Protein 5KLA (pdb70)

CATH classification: 1.25.10.10

Radius of gyration: 27.29 Å; Cα contacts (8 Å, |Δi|>4): 466; chains: 1; bounding box: 62×41×74 Å

Organism: Drosophila melanogaster (NCBI:txid7227)

Secondary structure (DSSP, 8-state):
----HHHHHHHTTS-TT--GGGGTT-HHHHHTSHHHHHHHHHHHTTS-HHHHHHHHHHHHHTHHHHHTSTTTHHHHHHHHHHS-HHHHHHHHHHHTT-HHHHHTSTTHHHHHHHHHHHS-HHHHHHHHHTTTT-HHHHHTSTTHHHHHHHHHHHS-GGGGHHHHHHHTTTHHHHHTSTTHHHHHHHHHHHS-HHHHHHHHHHHTTSHHHHHTSTTHHHHHHHHHHHS-HHHHHHHHHTTTT-HHHHHTSTTHHHHHHHHHHHS-HHHHHHHHHHHHSSSSSHHHHHHHSTTHHHHHHHHHHH--HHHHHHHHHHHGGGHHHHTTSTTTHHHHHHHH-

Nearest PDB structures (foldseek):
  5kla-assembly1_A  TM=1.003E+00  e=1.333E-44  Drosophila melanogaster
  3q0n-assembly1_A  TM=9.826E-01  e=9.424E-35  Homo sapiens
  3q0o-assembly2_B  TM=9.812E-01  e=5.947E-34  Homo sapiens
  3gvt-assembly2_B  TM=9.787E-01  e=4.465E-34  Mus musculus
  3h3d-assembly2_Y  TM=9.552E-01  e=2.392E-33  Drosophila melanogaster

InterPro domains:
  IPR001313 Pumilio RNA-binding repeat [PF00806] (1115-1149)
  IPR001313 Pumilio RNA-binding repeat [PF00806] (1153-1180)
  IPR001313 Pumilio RNA-binding repeat [PF00806] (1187-1220)
  IPR001313 Pumilio RNA-binding repeat [PF00806] (1223-1254)
  IPR001313 Pumilio RNA-binding repeat [PF00806] (1259-1293)
  IPR001313 Pumilio RNA-binding repeat [PF00806] (1298-1326)
  IPR001313 Pumilio RNA-binding repeat [PF00806] (1332-1365)
  IPR001313 Pumilio RNA-binding repeat [PF00806] (1375-1404)
  IPR001313 Pumilio RNA-binding repeat [PS50302] (1111-1146)
  IPR001313 Pumilio RNA-binding repeat [PS50302] (1147-1182)
  IPR001313 Pumilio RNA-binding repeat [PS50302] (1183-1218)
  IPR001313 Pumilio RNA-binding repeat [PS50302] (1219-1254)
  IPR001313 Pumilio RNA-binding repeat [PS50302] (1255-1290)
  IPR001313 Pumilio RNA-binding repeat [PS50302] (1291-1326)
  IPR001313 Pumilio RNA-binding repeat [PS50302] (1327-1362)
  IPR001313 Pumilio RNA-binding repeat [PS50302] (1366-1402)
  IPR001313 Pumilio RNA-binding repeat [SM00025] (1111-1146)
  IPR001313 Pumilio RNA-binding repeat [SM00025] (1147-1182)
  IPR001313 Pumilio RNA-binding repeat [SM00025] (1183-1218)
  IPR001313 Pumilio RNA-binding repeat [SM00025] (1219-1254)

GO terms:
  GO:0003730 mRNA 3'-UTR binding (F, IDA)
  GO:0016441 post-transcriptional gene silencing (P, IDA)
  GO:0097482 muscle cell postsynaptic specialization (C, IDA)
  GO:0031594 neuromuscular junction (C, IDA)
  GO:0061176 type Ib terminal bouton (C, IDA)
  GO:0061177 type Is terminal bouton (C, IDA)
  GO:0005635 nuclear envelope (C, IDA)
  GO:0005737 cytoplasm (C, IDA)
  GO:0000900 mRNA regulatory element binding translation repressor activi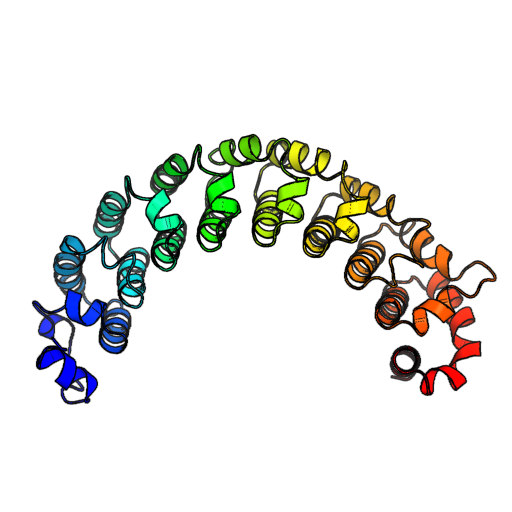ty (F, IDA)
  GO:0060213 positive regulation of nuclear-transcribed mRNA poly(A) tail shortening (P, IDA)
  GO:1905762 CCR4-NOT complex binding (F, IDA)
  GO:1990825 sequence-specific mRNA binding (F, IDA)
  GO:0008582 regulation of synaptic assembly at neuromuscular junction (P, IDA)
  GO:0000900 mRNA regulatory element binding translation repressor activity (F, TAS)
  GO:0003730 mRNA 3'-UTR binding (F, TAS)
  GO:0045727 positive regulation of translation (P, TAS)
  GO:0045786 negative regulation of cell cycle (P, TAS)
  GO:0045892 negative regulation of DNA-templated transcription (P, TAS)
  GO:0016477 cell migration (P, TAS)
  GO:0017148 negative regulation of translation (P, TAS)

Solvent-accessible surface area: 16210 Å² total; per-residue (Å²): 174,71,119,29,191,39,3,60,24,33,74,81,139,171,98,110,123,13,48,6,150,64,0,43,133,54,0,37,46,0,0,76,12,65,79,0,1,133,20,0,35,127,36,4,97,170,22,83,70,76,42,33,81,52,0,9,65,42,0,52,102,22,0,65,63,0,0,30,32,62,58,0,3,104,0,0,34,48,3,1,85,54,12,54,113,128,3,49,60,33,0,31,120,62,2,120,61,74,1,45,110,0,0,48,57,104,52,0,5,140,0,0,28,45,1,1,96,21,27,43,78,125,42,17,51,80,12,0,114,45,3,84,70,72,7,54,123,0,0,92,27,119,22,0,0,70,0,2,19,35,0,4,75,44,6,67,38,116,18,2,75,30,3,8,94,32,0,146,59,62,0,69,53,1,0,32,38,47,55,0,7,76,0,0,27,44,0,33,82,74,18,52,68,141,7,14,68,40,4,16,81,18,2,42,126,56,3,88,104,0,2,82,33,81,73,0,4,115,0,2,16,14,5,0,69,128,30,119,93,117,7,25,29,65,2,5,83,12,0,154,65,88,0,56,107,12,0,63,60,121,46,0,6,53,0,0,25,47,0,0,51,53,9,54,169,54,40,35,44,42,3,0,25,44,1,5,56,130,156,71,95,6,1,37,49,0,0,68,28,82,51,0,2,134,0,0,30,65,0,18,86,38,14,56,97,85,16,60,140,72,0,25,87,45,0,138,105,52,40,78,44,1,122,150,79,89,85,0,96,84,0,2,44,48,53,106,191

Foldseek 3Di:
DDQDPVLVCVVVVVCVPDALVVCQPPLVVLQLPQVSLVVLLVRVPVDDLVSVVSSLVVCLVVVVVLQQHPRSVSVLLSCLVPNDLVSLVSSLVVCQPCLVVLQLGQRSLVNLLSNLVRDDQVSLLSSVVVCQVPLVVLQLHPRSLVNLLSCLVRYDQVSVVSNLVVCQVPLVVLQLHPRSVSNLLSCQVRHDPVSCVSSLVVLLVQLLVLLQHPRSVVSLLSCLVPNDLVSLVSNLVSCQVPQLPLQLHPRNVVVLLSNLVRPDLVSNCRSLCSQFVDPDCSVVSQLLHPRSVVVLVSNCVRPDPVSVVRSCVSCVVCLVVQCPGPRNVVVNVVVVD

Structure (mmCIF, N/CA/C/O backbone):
data_5KLA
#
_entry.id   5KLA
#
_cell.length_a   194.904
_cell.length_b   29.537
_cell.length_c   62.034
_cell.angle_alpha   90.000
_cell.angle_beta   101.250
_cell.angle_gamma   90.000
#
_symmetry.space_group_name_H-M   'C 1 2 1'
#
loop_
_entity.id
_entity.type
_entity.pdbx_description
1 polymer 'Maternal protein pumilio'
2 polymer "RNA (5'-R(*UP*GP*UP*AP*CP*AP*UP*A)-3')"
3 non-polymer 1,2-ETHANEDIOL
4 non-polymer 'ACETATE ION'
5 water water
#
loop_
_atom_site.group_PDB
_atom_site.id
_atom_site.type_symbol
_atom_site.label_atom_id
_atom_site.label_alt_id
_atom_site.label_comp_id
_atom_site.label_asym_id
_atom_site.label_entity_id
_atom_site.label_seq_id
_atom_site.pdbx_PDB_ins_code
_atom_site.Cartn_x
_atom_site.Cartn_y
_atom_site.Cartn_z
_atom_site.occupancy
_atom_site.B_iso_or_equiv
_atom_site.auth_seq_id
_atom_site.auth_comp_id
_atom_site.auth_asym_id
_atom_site.auth_atom_id
_atom_site.pdbx_PDB_model_num
ATOM 1 N N . SER A 1 1 ? -59.973 17.556 -12.344 1.00 28.31 1090 SER A N 1
ATOM 2 C CA . SER A 1 1 ? -60.599 16.577 -13.220 1.00 23.51 1090 SER A CA 1
ATOM 3 C C . SER A 1 1 ? -60.282 15.209 -12.690 1.00 25.17 1090 SER A C 1
ATOM 4 O O . SER A 1 1 ? -59.360 15.030 -11.884 1.00 30.08 1090 SER A O 1
ATOM 11 N N . GLY A 1 2 ? -61.061 14.247 -13.136 1.00 21.02 1091 GLY A N 1
ATOM 12 C CA . GLY A 1 2 ? -61.045 12.949 -12.516 1.00 22.08 1091 GLY A CA 1
ATOM 13 C C . GLY A 1 2 ? -60.643 11.835 -13.450 1.00 18.59 1091 GLY A C 1
ATOM 14 O O . GLY A 1 2 ? -60.140 12.051 -14.560 1.00 20.99 1091 GLY A O 1
ATOM 18 N N . ARG A 1 3 ? -60.842 10.630 -12.980 1.00 17.93 1092 ARG A N 1
ATOM 19 C CA . ARG A 1 3 ? -60.491 9.453 -13.744 1.00 17.03 1092 ARG A CA 1
ATOM 20 C C . ARG A 1 3 ? -61.446 9.329 -14.919 1.00 16.81 1092 ARG A C 1
ATOM 21 O O . ARG A 1 3 ? -62.641 9.613 -14.798 1.00 17.36 1092 ARG A O 1
ATOM 42 N N . SER A 1 4 ? -60.938 8.849 -16.051 1.00 16.41 1093 SER A N 1
ATOM 43 C CA . SER A 1 4 ? -61.791 8.593 -17.196 1.00 16.30 1093 SER A CA 1
ATOM 44 C C . SER A 1 4 ? -62.852 7.559 -16.853 1.00 16.18 1093 SER A C 1
ATOM 45 O O . SER A 1 4 ? -62.712 6.760 -15.919 1.00 15.75 1093 SER A O 1
ATOM 53 N N . ARG A 1 5 ? -63.900 7.535 -17.674 1.00 16.06 1094 ARG A N 1
ATOM 54 C CA . ARG A 1 5 ? -64.928 6.520 -17.525 1.00 15.80 1094 ARG A CA 1
ATOM 55 C C . ARG A 1 5 ? -64.339 5.118 -17.584 1.00 15.17 1094 ARG A C 1
ATOM 56 O O . ARG A 1 5 ? -64.736 4.234 -16.825 1.00 15.09 1094 ARG A O 1
ATOM 77 N N . LEU A 1 6 ? -63.379 4.892 -18.478 1.00 15.04 1095 LEU A N 1
ATOM 78 C CA . LEU A 1 6 ? -62.786 3.567 -18.602 1.00 15.71 1095 LEU A CA 1
ATOM 79 C C . LEU A 1 6 ? -62.057 3.173 -17.323 1.00 14.86 1095 LEU A C 1
ATOM 80 O O . LEU A 1 6 ? -62.209 2.049 -16.823 1.00 15.24 1095 LEU A O 1
ATOM 96 N N . LEU A 1 7 ? -61.236 4.072 -16.798 1.00 14.95 1096 LEU A N 1
ATOM 97 C CA . LEU A 1 7 ? -60.481 3.761 -15.590 1.00 15.05 1096 LEU A CA 1
ATOM 98 C C . LEU A 1 7 ? -61.403 3.587 -14.398 1.00 15.21 1096 LEU A C 1
ATOM 99 O O . LEU A 1 7 ? -61.208 2.684 -13.570 1.00 15.24 1096 LEU A O 1
ATOM 115 N N . GLU A 1 8 ? -62.398 4.449 -14.269 1.00 15.00 1097 GLU A N 1
ATOM 116 C CA . GLU A 1 8 ? -63.322 4.322 -13.149 1.00 16.63 1097 GLU A CA 1
ATOM 117 C C . GLU A 1 8 ? -64.093 3.009 -13.216 1.00 15.46 1097 GLU A C 1
ATOM 118 O O . GLU A 1 8 ? -64.255 2.318 -12.201 1.00 15.95 1097 GLU A O 1
ATOM 130 N N . ASP A 1 9 ? -64.580 2.647 -14.402 1.00 14.69 1098 ASP A N 1
ATOM 131 C CA . ASP A 1 9 ? -65.265 1.371 -14.543 1.00 14.54 1098 ASP A CA 1
ATOM 132 C C . ASP A 1 9 ? -64.344 0.198 -14.228 1.00 14.73 1098 ASP A C 1
ATOM 133 O O . ASP A 1 9 ? -64.759 -0.771 -13.575 1.00 15.58 1098 ASP A O 1
ATOM 142 N N . PHE A 1 10 ? -63.094 0.255 -14.688 1.00 14.23 1099 PHE A N 1
ATOM 143 C CA . PHE A 1 10 ? -62.142 -0.788 -14.324 1.00 15.09 1099 PHE A CA 1
ATOM 144 C C . PHE A 1 10 ? -62.010 -0.913 -12.807 1.00 14.82 1099 PHE A C 1
ATOM 145 O O . PHE A 1 10 ? -62.084 -2.019 -12.239 1.00 15.31 1099 PHE A O 1
ATOM 162 N N . ARG A 1 11 ? -61.853 0.221 -12.124 1.00 15.28 1100 ARG A N 1
ATOM 163 C CA . ARG A 1 11 ? -61.672 0.212 -10.676 1.00 16.57 1100 ARG A CA 1
ATOM 164 C C . ARG A 1 11 ? -62.900 -0.318 -9.953 1.00 17.62 1100 ARG A C 1
ATOM 165 O O . ARG A 1 11 ? -62.780 -0.888 -8.859 1.00 19.90 1100 ARG A O 1
ATOM 186 N N . ASN A 1 12 ? -64.080 -0.155 -10.532 1.00 16.37 1101 ASN A N 1
ATOM 187 C CA . ASN A 1 12 ? -65.326 -0.641 -9.947 1.00 17.26 1101 ASN A CA 1
ATOM 188 C C . ASN A 1 12 ? -65.696 -2.041 -10.420 1.00 17.18 1101 ASN A C 1
ATOM 189 O O . ASN A 1 12 ? -66.846 -2.477 -10.248 1.00 18.14 1101 ASN A O 1
ATOM 200 N N . GLN A 1 13 ? -64.738 -2.770 -10.971 1.00 16.99 1102 GLN A N 1
ATOM 201 C CA . GLN A 1 13 ? -64.927 -4.178 -11.332 1.00 16.76 1102 GLN A CA 1
ATOM 202 C C . GLN A 1 13 ? -65.936 -4.356 -12.452 1.00 17.05 1102 GLN A C 1
ATOM 203 O O . GLN A 1 13 ? -66.581 -5.401 -12.558 1.00 20.24 1102 GLN A O 1
ATOM 217 N N . ARG A 1 14 ? -66.078 -3.374 -13.323 1.00 16.40 1103 ARG A N 1
ATOM 218 C CA . ARG A 1 14 ? -67.007 -3.501 -14.431 1.00 16.89 1103 ARG A CA 1
ATOM 219 C C . ARG A 1 14 ? -66.426 -4.244 -15.622 1.00 16.38 1103 ARG A C 1
ATOM 220 O O . ARG A 1 14 ? -67.193 -4.624 -16.515 1.00 18.78 1103 ARG A O 1
ATOM 241 N N . TYR A 1 15 ? -65.117 -4.461 -15.656 1.00 16.52 1104 TYR A N 1
ATOM 242 C CA . TYR A 1 15 ? -64.469 -5.160 -16.765 1.00 16.12 1104 TYR A CA 1
ATOM 243 C C . TYR A 1 15 ? -63.562 -6.237 -16.212 1.00 16.04 1104 TYR A C 1
ATOM 244 O O . TYR A 1 15 ? -62.337 -6.127 -16.289 1.00 16.49 1104 TYR A O 1
ATOM 262 N N . PRO A 1 16 ? -64.140 -7.317 -15.675 1.00 15.37 1105 PRO A N 1
ATOM 263 C CA . PRO A 1 16 ? -63.317 -8.337 -15.031 1.00 16.95 1105 PRO A CA 1
ATOM 264 C C . PRO A 1 16 ? -62.443 -9.111 -15.988 1.00 16.67 1105 PRO A C 1
ATOM 265 O O . PRO A 1 16 ? -61.544 -9.823 -15.519 1.00 20.23 1105 PRO A O 1
ATOM 276 N N . ASN A 1 17 ? -62.663 -9.019 -17.301 1.00 15.95 1106 ASN A N 1
ATOM 277 C CA . ASN A 1 17 ? -61.841 -9.718 -18.279 1.00 16.76 1106 ASN A CA 1
ATOM 278 C C . ASN A 1 17 ? -61.081 -8.740 -19.161 1.00 17.03 1106 ASN A C 1
ATOM 279 O O . ASN A 1 17 ? -60.688 -9.082 -20.280 1.00 18.82 1106 ASN A O 1
ATOM 290 N N . LEU A 1 18 ? -60.864 -7.531 -18.660 1.00 17.28 1107 LEU A N 1
ATOM 291 C CA . LEU A 1 18 ? -60.121 -6.522 -19.398 1.00 17.28 1107 LEU A CA 1
ATOM 292 C C . LEU A 1 18 ? -58.736 -7.030 -19.773 1.00 17.77 1107 LEU A C 1
ATOM 293 O O . LEU A 1 18 ? -58.094 -7.764 -19.023 1.00 19.20 1107 LEU A O 1
ATOM 309 N N . GLN A 1 19 ? -58.269 -6.613 -20.947 1.00 18.77 1108 GLN A N 1
ATOM 310 C CA . GLN A 1 19 ? -56.935 -6.942 -21.439 1.00 20.82 1108 GLN A CA 1
ATOM 311 C C . GLN A 1 19 ? -56.185 -5.667 -21.822 1.00 18.40 1108 GLN A C 1
ATOM 312 O O . GLN A 1 19 ? -56.771 -4.598 -21.968 1.00 19.66 1108 GLN A O 1
ATOM 326 N N . LEU A 1 20 ? -54.862 -5.789 -21.954 1.00 20.10 1109 LEU A N 1
ATOM 327 C CA . LEU A 1 20 ? -54.021 -4.630 -22.261 1.00 19.62 1109 LEU A CA 1
ATOM 328 C C . LEU A 1 20 ? -54.484 -3.880 -23.501 1.00 21.70 1109 LEU A C 1
ATOM 329 O O . LEU A 1 20 ? -54.482 -2.645 -23.519 1.00 21.40 1109 LEU A O 1
ATOM 345 N N . ARG A 1 21 ? -54.870 -4.598 -24.554 1.00 20.71 1110 ARG A N 1
ATOM 346 C CA . ARG A 1 21 ? -55.262 -3.921 -25.787 1.00 22.49 1110 ARG A CA 1
ATOM 347 C C . ARG A 1 21 ? -56.466 -3.013 -25.577 1.00 22.64 1110 ARG A C 1
ATOM 348 O O . ARG A 1 21 ? -56.639 -2.034 -26.314 1.00 25.18 1110 ARG A O 1
ATOM 358 N N . ASP A 1 22 ? -57.303 -3.315 -24.584 1.00 21.22 1111 ASP A N 1
ATOM 359 C CA . ASP A 1 22 ? -58.464 -2.489 -24.291 1.00 20.55 1111 ASP A CA 1
ATOM 360 C C . ASP A 1 22 ? -58.090 -1.140 -23.705 1.00 20.48 1111 ASP A C 1
ATOM 361 O O . ASP A 1 22 ? -58.959 -0.264 -23.606 1.00 22.16 1111 ASP A O 1
ATOM 370 N N . LEU A 1 23 ? -56.839 -0.960 -23.294 1.00 21.02 1112 LEU A N 1
ATOM 371 C CA . LEU A 1 23 ? -56.406 0.272 -22.665 1.00 21.28 1112 LEU A CA 1
ATOM 372 C C . LEU A 1 23 ? -55.872 1.288 -23.659 1.00 20.54 1112 LEU A C 1
ATOM 373 O O . LEU A 1 23 ? -55.337 2.315 -23.237 1.00 20.41 1112 LEU A O 1
ATOM 389 N N . ALA A 1 24 ? -55.984 1.027 -24.960 1.00 21.75 1113 ALA A N 1
ATOM 390 C CA . ALA A 1 24 ? -55.465 1.939 -25.973 1.00 22.26 1113 ALA A CA 1
ATOM 391 C C . ALA A 1 24 ? -55.877 3.374 -25.672 1.00 20.57 1113 ALA A C 1
ATOM 392 O O . ALA A 1 24 ? -57.048 3.659 -25.392 1.00 21.44 1113 ALA A O 1
ATOM 399 N N . ASN A 1 25 ? -54.892 4.268 -25.715 1.00 20.65 1114 ASN A N 1
ATOM 400 C CA . ASN A 1 25 ? -55.007 5.700 -25.485 1.00 20.36 1114 ASN A CA 1
ATOM 401 C C . ASN A 1 25 ? -55.166 6.063 -24.023 1.00 21.34 1114 ASN A C 1
ATOM 402 O O . ASN A 1 25 ? -55.249 7.255 -23.710 1.00 24.35 1114 ASN A O 1
ATOM 413 N N . HIS A 1 26 ? -55.174 5.083 -23.115 1.00 18.94 1115 HIS A N 1
ATOM 414 C CA . HIS A 1 26 ? -55.309 5.313 -21.685 1.00 18.25 1115 HIS A CA 1
ATOM 415 C C . HIS A 1 26 ? -54.182 4.666 -20.885 1.00 18.34 1115 HIS A C 1
ATOM 416 O O . HIS A 1 26 ? -54.293 4.575 -19.664 1.00 17.87 1115 HIS A O 1
ATOM 430 N N . ILE A 1 27 ? -53.092 4.242 -21.533 1.00 18.86 1116 ILE A N 1
ATOM 431 C CA . ILE A 1 27 ? -52.038 3.516 -20.820 1.00 20.12 1116 ILE A CA 1
ATOM 432 C C . ILE A 1 27 ? -51.369 4.410 -19.796 1.00 19.65 1116 ILE A C 1
ATOM 433 O O . ILE A 1 27 ? -51.085 3.980 -18.670 1.00 19.66 1116 ILE A O 1
ATOM 449 N N . VAL A 1 28 ? -51.058 5.650 -20.169 1.00 20.56 1117 VAL A N 1
ATOM 450 C CA . VAL A 1 28 ? -50.408 6.540 -19.209 1.00 21.16 1117 VAL A CA 1
ATOM 451 C C . VAL A 1 28 ? -51.338 6.810 -18.034 1.00 19.62 1117 VAL A C 1
ATOM 452 O O . VAL A 1 28 ? -50.920 6.795 -16.871 1.00 19.89 1117 VAL A O 1
ATOM 465 N N . GLU A 1 29 ? -52.621 7.054 -18.322 1.00 19.67 1118 GLU A N 1
ATOM 466 C CA . GLU A 1 29 ? -53.582 7.296 -17.252 1.00 18.97 1118 GLU A CA 1
ATOM 467 C C . GLU A 1 29 ? -53.666 6.107 -16.304 1.00 17.82 1118 GLU A C 1
ATOM 468 O O . GLU A 1 29 ? -53.683 6.273 -15.078 1.00 19.01 1118 GLU A O 1
ATOM 480 N N . PHE A 1 30 ? -53.750 4.894 -16.843 1.00 17.00 1119 PHE A N 1
ATOM 481 C CA . PHE A 1 30 ? -53.782 3.717 -15.981 1.00 17.74 1119 PHE A CA 1
ATOM 482 C C . PHE A 1 30 ? -52.487 3.592 -15.181 1.00 17.83 1119 PHE A C 1
ATOM 483 O O . PHE A 1 30 ? -52.512 3.212 -14.003 1.00 18.21 1119 PHE A O 1
ATOM 500 N N . SER A 1 31 ? -51.339 3.909 -15.804 1.00 17.92 1120 SER A N 1
ATOM 501 C CA . SER A 1 31 ? -50.047 3.754 -15.128 1.00 18.42 1120 SER A CA 1
ATOM 502 C C . SER A 1 31 ? -49.919 4.685 -13.936 1.00 19.63 1120 SER A C 1
ATOM 503 O O . SER A 1 31 ? -49.155 4.392 -13.006 1.00 20.28 1120 SER A O 1
ATOM 511 N N . GLN A 1 32 ? -50.610 5.823 -13.969 1.00 20.09 1121 GLN A N 1
ATOM 512 C CA . GLN A 1 32 ? -50.616 6.801 -12.889 1.00 20.59 1121 GLN A CA 1
ATOM 513 C C . GLN A 1 32 ? -51.652 6.492 -11.813 1.00 19.39 1121 GLN A C 1
ATOM 514 O O . GLN A 1 32 ? -51.767 7.256 -10.842 1.00 22.29 1121 GLN A O 1
ATOM 528 N N . ASP A 1 33 ? -52.388 5.395 -11.964 1.00 19.85 1122 ASP A N 1
ATOM 529 C CA . ASP A 1 33 ? -53.422 4.966 -11.032 1.00 18.99 1122 ASP A CA 1
ATOM 530 C C . ASP A 1 33 ? -52.911 3.755 -10.266 1.00 19.11 1122 ASP A C 1
ATOM 531 O O . ASP A 1 33 ? -52.260 2.883 -10.842 1.00 19.44 1122 ASP A O 1
ATOM 540 N N . GLN A 1 34 ? -53.199 3.669 -8.964 1.00 19.85 1123 GLN A N 1
ATOM 541 C CA . GLN A 1 34 ? -52.670 2.528 -8.215 1.00 20.84 1123 GLN A CA 1
ATOM 542 C C . GLN A 1 34 ? -53.139 1.217 -8.827 1.00 21.46 1123 GLN A C 1
ATOM 543 O O . GLN A 1 34 ? -52.350 0.285 -9.044 1.00 21.80 1123 GLN A O 1
ATOM 557 N N . HIS A 1 35 ? -54.436 1.109 -9.077 1.00 19.93 1124 HIS A N 1
ATOM 558 C CA . HIS A 1 35 ? -54.983 -0.155 -9.529 1.00 19.62 1124 HIS A CA 1
ATOM 559 C C . HIS A 1 35 ? -54.735 -0.376 -11.009 1.00 18.79 1124 HIS A C 1
ATOM 560 O O . HIS A 1 35 ? -54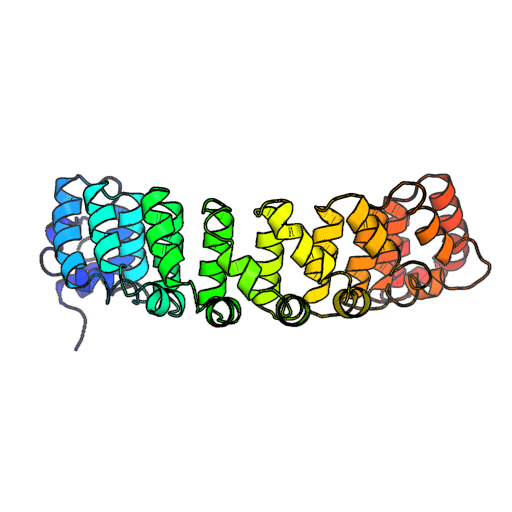.494 -1.518 -11.430 1.00 19.06 1124 HIS A O 1
ATOM 574 N N . GLY A 1 36 ? -54.783 0.695 -11.802 1.00 18.69 1125 GLY A N 1
ATOM 575 C CA . GLY A 1 36 ? -54.422 0.570 -13.200 1.00 18.42 1125 GLY A CA 1
ATOM 576 C C . GLY A 1 36 ? -52.981 0.149 -13.378 1.00 17.90 1125 GLY A C 1
ATOM 577 O O . GLY A 1 36 ? -52.663 -0.664 -14.253 1.00 18.30 1125 GLY A O 1
ATOM 581 N N . SER A 1 37 ? -52.091 0.670 -12.525 1.00 18.03 1126 SER A N 1
ATOM 582 C CA . SER A 1 37 ? -50.684 0.323 -12.623 1.00 18.34 1126 SER A CA 1
ATOM 583 C C . SER A 1 37 ? -50.470 -1.135 -12.269 1.00 18.32 1126 SER A C 1
ATOM 584 O O . SER A 1 37 ? -49.732 -1.854 -12.956 1.00 19.15 1126 SER A O 1
ATOM 592 N N . ARG A 1 38 ? -51.090 -1.590 -11.171 1.00 18.12 1127 ARG A N 1
ATOM 593 C CA . ARG A 1 38 ? -50.984 -2.996 -10.802 1.00 19.38 1127 ARG A CA 1
ATOM 594 C C . ARG A 1 38 ? -51.480 -3.892 -11.931 1.00 19.71 1127 ARG A C 1
ATOM 595 O O . ARG A 1 38 ? -50.889 -4.942 -12.202 1.00 21.13 1127 ARG A O 1
ATOM 616 N N . PHE A 1 39 ? -52.557 -3.491 -12.608 1.00 18.91 1128 PHE A N 1
ATOM 617 C CA . PHE A 1 39 ? -53.060 -4.260 -13.741 1.00 18.48 1128 PHE A CA 1
ATOM 618 C C . PHE A 1 39 ? -52.022 -4.358 -14.851 1.00 19.35 1128 PHE A C 1
ATOM 619 O O . PHE A 1 39 ? -51.754 -5.449 -15.370 1.00 20.64 1128 PHE A O 1
ATOM 636 N N . ILE A 1 40 ? -51.425 -3.232 -15.229 1.00 19.37 1129 ILE A N 1
ATOM 637 C CA . ILE A 1 40 ? -50.404 -3.265 -16.269 1.00 20.53 1129 ILE A CA 1
ATOM 638 C C . ILE A 1 40 ? -49.221 -4.116 -15.826 1.00 20.29 1129 ILE A C 1
ATOM 639 O O . ILE A 1 40 ? -48.703 -4.924 -16.604 1.00 23.18 1129 ILE A O 1
ATOM 655 N N . GLN A 1 41 ? -48.772 -3.953 -14.575 1.00 21.22 1130 GLN A N 1
ATOM 656 C CA . GLN A 1 41 ? -47.651 -4.748 -14.085 1.00 22.01 1130 GLN A CA 1
ATOM 657 C C . GLN A 1 41 ? -47.948 -6.232 -14.208 1.00 23.48 1130 GLN A C 1
ATOM 658 O O . GLN A 1 41 ? -47.079 -7.015 -14.618 1.00 28.14 1130 GLN A O 1
ATOM 672 N N . GLN A 1 42 ? -49.166 -6.641 -13.837 1.00 23.17 1131 GLN A N 1
ATOM 673 C CA . GLN A 1 42 ? -49.516 -8.059 -13.842 1.00 26.26 1131 GLN A CA 1
ATOM 674 C C . GLN A 1 42 ? -49.636 -8.606 -15.255 1.00 26.13 1131 GLN A C 1
ATOM 675 O O . GLN A 1 42 ? -49.253 -9.756 -15.512 1.00 31.46 1131 GLN A O 1
ATOM 689 N N . LYS A 1 43 ? -50.114 -7.797 -16.188 1.00 24.67 1132 LYS A N 1
ATOM 690 C CA . LYS A 1 43 ? -50.365 -8.271 -17.540 1.00 25.59 1132 LYS A CA 1
ATOM 691 C C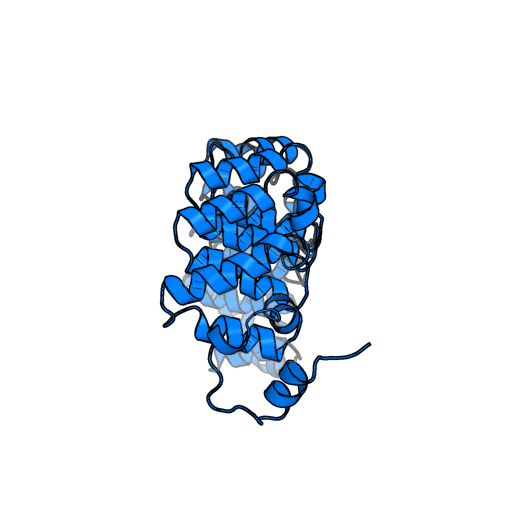 . LYS A 1 43 ? -49.141 -8.194 -18.447 1.00 27.33 1132 LYS A C 1
ATOM 692 O O . LYS A 1 43 ? -49.141 -8.829 -19.506 1.00 31.59 1132 LYS A O 1
ATOM 711 N N . LEU A 1 44 ? -48.105 -7.437 -18.078 1.00 24.84 1133 LEU A N 1
ATOM 712 C CA . LEU A 1 44 ? -46.994 -7.231 -19.006 1.00 28.50 1133 LEU A CA 1
ATOM 713 C C . LEU A 1 44 ? -46.230 -8.526 -19.258 1.00 47.51 1133 LEU A C 1
ATOM 714 O O . LEU A 1 44 ? -45.936 -8.864 -20.410 1.00 55.24 1133 LEU A O 1
ATOM 730 N N . GLU A 1 45 ? -45.886 -9.258 -18.204 1.00 52.15 1134 GLU A N 1
ATOM 731 C CA . GLU A 1 45 ? -45.434 -10.625 -18.402 1.00 65.03 1134 GLU A CA 1
ATOM 732 C C . GLU A 1 45 ? -46.647 -11.524 -18.578 1.00 75.07 1134 GLU A C 1
ATOM 733 O O . GLU A 1 45 ? -47.701 -11.298 -17.976 1.00 76.20 1134 GLU A O 1
ATOM 745 N N . ARG A 1 46 ? -46.482 -12.555 -19.402 1.00 78.99 1135 ARG A N 1
ATOM 746 C CA . ARG A 1 46 ? -47.539 -13.370 -19.985 1.00 69.13 1135 ARG A CA 1
ATOM 747 C C . ARG A 1 46 ? -48.108 -12.693 -21.224 1.00 65.48 1135 ARG A C 1
ATOM 748 O O . ARG A 1 46 ? -48.870 -13.325 -21.957 1.00 78.81 1135 ARG A O 1
ATOM 758 N N . ALA A 1 47 ? -47.769 -11.435 -21.487 1.00 44.33 1136 ALA A N 1
ATOM 759 C CA . ALA A 1 47 ? -48.254 -10.736 -22.665 1.00 41.44 1136 ALA A CA 1
ATOM 760 C C . ALA A 1 47 ? -47.355 -11.013 -23.861 1.00 55.50 1136 ALA A C 1
ATOM 761 O O . ALA A 1 47 ? -46.217 -11.471 -23.731 1.00 51.86 1136 ALA A O 1
ATOM 768 N N . THR A 1 48 ? -47.882 -10.701 -25.038 1.00 65.67 1137 THR A N 1
ATOM 769 C CA . THR A 1 48 ? -47.173 -10.918 -26.286 1.00 73.39 1137 THR A CA 1
ATOM 770 C C . THR A 1 48 ? -46.357 -9.685 -26.645 1.00 73.59 1137 THR A C 1
ATOM 771 O O . THR A 1 48 ? -46.744 -8.551 -26.350 1.00 74.11 1137 THR A O 1
ATOM 782 N N . ALA A 1 49 ? -45.211 -9.924 -27.290 1.00 68.79 1138 ALA A N 1
ATOM 783 C CA . ALA A 1 49 ? -44.351 -8.828 -27.721 1.00 63.36 1138 ALA A CA 1
ATOM 784 C C . ALA A 1 49 ? -45.149 -7.731 -28.411 1.00 50.60 1138 ALA A C 1
ATOM 785 O O . ALA A 1 49 ? -44.800 -6.549 -28.309 1.00 53.92 1138 ALA A O 1
ATOM 792 N N . ALA A 1 50 ? -46.227 -8.095 -29.106 1.00 45.48 1139 ALA A N 1
ATOM 793 C CA . ALA A 1 50 ? -47.076 -7.088 -29.735 1.00 49.57 1139 ALA A CA 1
ATOM 794 C C . ALA A 1 50 ? -47.826 -6.268 -28.692 1.00 52.89 1139 ALA A C 1
ATOM 795 O O . ALA A 1 50 ? -48.006 -5.055 -28.859 1.00 52.58 1139 ALA A O 1
ATOM 802 N N . GLU A 1 51 ? -48.278 -6.908 -27.613 1.00 58.62 1140 GLU A N 1
ATOM 803 C CA . GLU A 1 51 ? -48.945 -6.169 -26.546 1.00 61.03 1140 GLU A CA 1
ATOM 804 C C . GLU A 1 51 ? -47.980 -5.192 -25.888 1.00 46.74 1140 GLU A C 1
ATOM 805 O O . GLU A 1 51 ? -48.320 -4.029 -25.642 1.00 39.34 1140 GLU A O 1
ATOM 813 N N . LYS A 1 52 ? -46.764 -5.651 -25.603 1.00 46.12 1141 LYS A N 1
ATOM 814 C CA . LYS A 1 52 ? -45.799 -4.809 -24.905 1.00 47.08 1141 LYS A CA 1
ATOM 815 C C . LYS A 1 52 ? -45.487 -3.549 -25.703 1.00 43.71 1141 LYS A C 1
ATOM 816 O O . LYS A 1 52 ? -45.318 -2.467 -25.126 1.00 37.69 1141 LYS A O 1
ATOM 835 N N . GLN A 1 53 ? -45.418 -3.665 -27.033 1.00 41.76 1142 GLN A N 1
ATOM 836 C CA . GLN A 1 53 ? -45.041 -2.518 -27.852 1.00 39.40 1142 GLN A CA 1
ATOM 837 C C . GLN A 1 53 ? -46.122 -1.445 -27.857 1.00 43.49 1142 GLN A C 1
ATOM 838 O O . GLN A 1 53 ? -45.807 -0.250 -27.837 1.00 38.77 1142 GLN A O 1
ATOM 852 N N . MET A 1 54 ? -47.403 -1.827 -27.903 1.00 38.83 1143 MET A N 1
ATOM 853 C CA . MET A 1 54 ? -48.426 -0.796 -27.773 1.00 41.73 1143 MET A CA 1
ATOM 854 C C . MET A 1 54 ? -48.324 -0.123 -26.411 1.00 34.04 1143 MET A C 1
ATOM 855 O O . MET A 1 54 ? -48.348 1.112 -26.319 1.00 41.00 1143 MET A O 1
ATOM 869 N N . VAL A 1 55 ? -48.153 -0.913 -25.341 1.00 34.51 1144 VAL A N 1
ATOM 870 C CA . VAL A 1 55 ? -47.930 -0.335 -24.017 1.00 32.40 1144 VAL A CA 1
ATOM 871 C C . VAL A 1 55 ? -46.698 0.558 -24.039 1.00 28.32 1144 VAL A C 1
ATOM 872 O O . VAL A 1 55 ? -46.732 1.710 -23.590 1.00 33.29 1144 VAL A O 1
ATOM 885 N N . PHE A 1 56 ? -45.585 0.034 -24.567 1.00 31.75 1145 PHE A N 1
ATOM 886 C CA . PHE A 1 56 ? -44.331 0.783 -24.554 1.00 32.00 1145 PHE A CA 1
ATOM 887 C C . PHE A 1 56 ? -44.455 2.099 -25.319 1.00 31.65 1145 PHE A C 1
ATOM 888 O O . PHE A 1 56 ? -43.955 3.133 -24.869 1.00 34.79 1145 PHE A O 1
ATOM 905 N N . SER A 1 57 ? -45.171 2.098 -26.444 1.00 36.38 1146 SER A N 1
ATOM 906 C CA . SER A 1 57 ? -45.329 3.324 -27.228 1.00 37.09 1146 SER A CA 1
ATOM 907 C C . SER A 1 57 ? -45.953 4.453 -26.405 1.00 57.96 1146 SER A C 1
ATOM 908 O O . SER A 1 57 ? -45.484 5.596 -26.448 1.00 56.62 1146 SER A O 1
ATOM 916 N N . GLU A 1 58 ? -47.015 4.158 -25.644 1.00 44.67 1147 GLU A N 1
ATOM 917 C CA . GLU A 1 58 ? -47.707 5.220 -24.911 1.00 32.86 1147 GLU A CA 1
ATOM 918 C C . GLU A 1 58 ? -46.907 5.702 -23.709 1.00 32.88 1147 GLU A C 1
ATOM 919 O O . GLU A 1 58 ? -46.902 6.901 -23.405 1.00 45.46 1147 GLU A O 1
ATOM 931 N N . ILE A 1 59 ? -46.238 4.795 -23.000 1.00 34.56 1148 ILE A N 1
ATOM 932 C CA . ILE A 1 59 ? -45.456 5.244 -21.858 1.00 39.70 1148 ILE A CA 1
ATOM 933 C C . ILE A 1 59 ? -44.245 6.036 -22.329 1.00 32.83 1148 ILE A C 1
ATOM 934 O O . ILE A 1 59 ? -43.802 6.962 -21.641 1.00 40.34 1148 ILE A O 1
ATOM 950 N N . LEU A 1 60 ? -43.715 5.711 -23.513 1.00 44.14 1149 LEU A N 1
ATOM 951 C CA . LEU A 1 60 ? -42.463 6.323 -23.951 1.00 36.47 1149 LEU A CA 1
ATOM 952 C C . LEU A 1 60 ? -42.599 7.835 -24.047 1.00 36.00 1149 LEU A C 1
ATOM 953 O O . LEU A 1 60 ? -41.717 8.573 -23.598 1.00 38.78 1149 LEU A O 1
ATOM 969 N N . ALA A 1 61 ? -43.713 8.316 -24.600 1.00 41.58 1150 ALA A N 1
ATOM 970 C CA . ALA A 1 61 ? -43.956 9.753 -24.642 1.00 46.57 1150 ALA A CA 1
ATOM 971 C C . ALA A 1 61 ? -43.905 10.361 -23.245 1.00 47.01 1150 ALA A C 1
ATOM 972 O O . ALA A 1 61 ? -43.402 11.476 -23.061 1.00 52.31 1150 ALA A O 1
ATOM 979 N N . ALA A 1 62 ? -44.401 9.633 -22.245 1.00 36.05 1151 ALA A N 1
ATOM 980 C CA . ALA A 1 62 ? -44.491 10.121 -20.874 1.00 32.88 1151 ALA A CA 1
ATOM 981 C C . ALA A 1 62 ? -43.483 9.441 -19.952 1.00 30.60 1151 ALA A C 1
ATOM 982 O O . ALA A 1 62 ? -43.658 9.450 -18.730 1.00 28.70 1151 ALA A O 1
ATOM 989 N N . ALA A 1 63 ? -42.417 8.871 -20.521 1.00 30.60 1152 ALA A N 1
ATOM 990 C CA . ALA A 1 63 ? -41.515 8.018 -19.750 1.00 30.07 1152 ALA A CA 1
ATOM 991 C C . ALA A 1 63 ? -40.957 8.732 -18.525 1.00 32.22 1152 ALA A C 1
ATOM 992 O O . ALA A 1 63 ? -40.981 8.187 -17.419 1.00 27.15 1152 ALA A O 1
ATOM 999 N N . TYR A 1 64 ? -40.408 9.936 -18.702 1.00 34.27 1153 TYR A N 1
ATOM 1000 C CA . TYR A 1 64 ? -39.765 10.600 -17.571 1.00 33.08 1153 TYR A CA 1
ATOM 1001 C C . TYR A 1 64 ? -40.772 10.892 -16.467 1.00 35.19 1153 TYR A C 1
ATOM 1002 O O . TYR A 1 64 ? -40.499 10.656 -15.283 1.00 33.74 1153 TYR A O 1
ATOM 1020 N N A SER A 1 65 ? -41.944 11.418 -16.831 0.59 31.06 1154 SER A N 1
ATOM 1021 N N B SER A 1 65 ? -41.943 11.417 -16.835 0.41 31.46 1154 SER A N 1
ATOM 1022 C CA A SER A 1 65 ? -42.952 11.724 -15.821 0.59 30.38 1154 SER A CA 1
ATOM 1023 C CA B SER A 1 65 ? -42.962 11.721 -15.837 0.41 31.49 1154 SER A CA 1
ATOM 1024 C C A SER A 1 65 ? -43.359 10.470 -15.056 0.59 32.74 1154 SER A C 1
ATOM 1025 C C B SER A 1 65 ? -43.357 10.472 -15.061 0.41 32.50 1154 SER A C 1
ATOM 1026 O O A SER A 1 65 ? -43.597 10.526 -13.844 0.59 32.87 1154 SER A O 1
ATOM 1027 O O B SER A 1 65 ? -43.584 10.532 -13.847 0.41 32.88 1154 SER A O 1
ATOM 1042 N N . LEU A 1 66 ? -43.447 9.328 -15.745 1.00 25.06 1155 LEU A N 1
ATOM 1043 C CA . LEU A 1 66 ? -43.825 8.089 -15.074 1.00 24.70 1155 LEU A CA 1
ATOM 1044 C C . LEU A 1 66 ? -42.708 7.569 -14.179 1.00 22.16 1155 LEU A C 1
ATOM 1045 O O . LEU A 1 66 ? -42.979 6.943 -13.152 1.00 21.23 1155 LEU A O 1
ATOM 1062 N N . MET A 1 67 ? -41.447 7.801 -14.552 1.00 21.63 1156 MET A N 1
ATOM 1063 C CA . MET A 1 67 ? -40.340 7.356 -13.712 1.00 21.67 1156 MET A CA 1
ATOM 1064 C C . MET A 1 67 ? -40.404 7.992 -12.336 1.00 21.04 1156 MET A C 1
ATOM 1065 O O . MET A 1 67 ? -39.911 7.413 -11.360 1.00 21.82 1156 MET A O 1
ATOM 1079 N N . THR A 1 68 ? -40.971 9.193 -12.245 1.00 21.67 1157 THR A N 1
ATOM 1080 C CA . THR A 1 68 ? -41.057 9.919 -10.990 1.00 21.25 1157 THR A CA 1
ATOM 1081 C C . THR A 1 68 ? -42.465 9.909 -10.421 1.00 22.30 1157 THR A C 1
ATOM 1082 O O . THR A 1 68 ? -42.786 10.713 -9.541 1.00 23.96 1157 THR A O 1
ATOM 1093 N N . ASP A 1 69 ? -43.299 8.985 -10.876 1.00 21.27 1158 ASP A N 1
ATOM 1094 C CA . ASP A 1 69 ? -44.670 8.885 -10.394 1.00 21.84 1158 ASP A CA 1
ATOM 1095 C C . ASP A 1 69 ? -44.810 7.769 -9.365 1.00 19.98 1158 ASP A C 1
ATOM 1096 O O . ASP A 1 69 ? -44.259 6.677 -9.525 1.00 19.03 1158 ASP A O 1
ATOM 1105 N N . VAL A 1 70 ? -45.574 8.057 -8.311 1.00 20.05 1159 VAL A N 1
ATOM 1106 C CA . VAL A 1 70 ? -45.815 7.108 -7.222 1.00 19.88 1159 VAL A CA 1
ATOM 1107 C C . VAL A 1 70 ? -46.285 5.738 -7.721 1.00 18.13 1159 VAL A C 1
ATOM 1108 O O . VAL A 1 70 ? -45.971 4.709 -7.117 1.00 18.25 1159 VAL A O 1
ATOM 1121 N N . PHE A 1 71 ? -47.101 5.705 -8.779 1.00 18.63 1160 PHE A N 1
ATOM 1122 C CA . PHE A 1 71 ? -47.581 4.441 -9.327 1.00 18.40 1160 PHE A CA 1
ATOM 1123 C C . PHE A 1 71 ? -46.955 4.092 -10.666 1.00 19.21 1160 PHE A C 1
ATOM 1124 O O . PHE A 1 71 ? -46.790 2.907 -10.969 1.00 19.04 1160 PHE A O 1
ATOM 1141 N N . GLY A 1 72 ? -46.558 5.087 -11.454 1.00 19.09 1161 GLY A N 1
ATOM 1142 C CA . GLY A 1 72 ? -46.026 4.792 -12.768 1.00 20.62 1161 GLY A CA 1
ATOM 1143 C C . GLY A 1 72 ? -44.631 4.211 -12.731 1.00 19.39 1161 GLY A C 1
ATOM 1144 O O . GLY A 1 72 ? -44.223 3.546 -13.687 1.00 20.21 1161 GLY A O 1
ATOM 1148 N N . ASN A 1 73 ? -43.889 4.425 -11.638 1.00 18.84 1162 ASN A N 1
ATOM 1149 C CA . ASN A 1 73 ? -42.500 3.975 -11.620 1.00 19.07 1162 ASN A CA 1
ATOM 1150 C C . ASN A 1 73 ? -42.422 2.466 -11.747 1.00 18.33 1162 ASN A C 1
ATOM 1151 O O . ASN A 1 73 ? -41.480 1.940 -12.345 1.00 19.83 1162 ASN A O 1
ATOM 1162 N N . TYR A 1 74 ? -43.431 1.750 -11.239 1.00 18.43 1163 TYR A N 1
ATOM 1163 C CA . TYR A 1 74 ? -43.414 0.298 -11.356 1.00 18.22 1163 TYR A CA 1
ATOM 1164 C C . TYR A 1 74 ? -43.575 -0.164 -12.796 1.00 21.27 1163 TYR A C 1
ATOM 1165 O O . TYR A 1 74 ? -43.061 -1.224 -13.167 1.00 21.19 1163 TYR A O 1
ATOM 1183 N N . VAL A 1 75 ? -44.339 0.567 -13.609 1.00 20.37 1164 VAL A N 1
ATOM 1184 C CA . VAL A 1 75 ? -44.498 0.176 -15.005 1.00 21.54 1164 VAL A CA 1
ATOM 1185 C C . VAL A 1 75 ? -43.179 0.313 -15.744 1.00 21.03 1164 VAL A C 1
ATOM 1186 O O . VAL A 1 75 ? -42.797 -0.558 -16.530 1.00 23.48 1164 VAL A O 1
ATOM 1199 N N . ILE A 1 76 ? -42.452 1.399 -15.493 1.00 22.37 1165 ILE A N 1
ATOM 1200 C CA . ILE A 1 76 ? -41.137 1.556 -16.111 1.00 22.36 1165 ILE A CA 1
ATOM 1201 C C . ILE A 1 76 ? -40.215 0.427 -15.669 1.00 22.10 1165 ILE A C 1
ATOM 1202 O O . ILE A 1 76 ? -39.484 -0.161 -16.477 1.00 24.51 1165 ILE A O 1
ATOM 1218 N N . GLN A 1 77 ? -40.215 0.121 -14.374 1.00 20.84 1166 GLN A N 1
ATOM 1219 C CA . GLN A 1 77 ? -39.360 -0.953 -13.877 1.00 22.50 1166 GLN A CA 1
ATOM 1220 C C . GLN A 1 77 ? -39.697 -2.272 -14.551 1.00 23.48 1166 GLN A C 1
ATOM 1221 O O . GLN A 1 77 ? -38.802 -3.071 -14.854 1.00 26.02 1166 GLN A O 1
ATOM 1235 N N . LYS A 1 78 ? -40.989 -2.517 -14.803 1.00 24.69 1167 LYS A N 1
ATOM 1236 C CA . LYS A 1 78 ? -41.401 -3.760 -15.450 1.00 26.98 1167 LYS A CA 1
ATOM 1237 C C . LYS A 1 78 ? -40.792 -3.921 -16.841 1.00 28.42 1167 LYS A C 1
ATOM 1238 O O . LYS A 1 78 ? -40.510 -5.049 -17.260 1.00 32.26 1167 LYS A O 1
ATOM 1257 N N . PHE A 1 79 ? -40.570 -2.819 -17.571 1.00 27.68 1168 PHE A N 1
ATOM 1258 C CA . PHE A 1 79 ? -39.923 -2.900 -18.881 1.00 28.85 1168 PHE A CA 1
ATOM 1259 C C . PHE A 1 79 ? -38.424 -3.145 -18.782 1.00 30.05 1168 PHE A C 1
ATOM 1260 O O . PHE A 1 79 ? -37.848 -3.753 -19.686 1.00 31.94 1168 PHE A O 1
ATOM 1277 N N . PHE A 1 80 ? -37.773 -2.688 -17.713 1.00 27.31 1169 PHE A N 1
ATOM 1278 C CA . PHE A 1 80 ? -36.380 -3.075 -17.505 1.00 28.79 1169 PHE A CA 1
ATOM 1279 C C . PHE A 1 80 ? -36.256 -4.565 -17.222 1.00 43.63 1169 PHE A C 1
ATOM 1280 O O . PHE A 1 80 ? -35.241 -5.177 -17.576 1.00 38.27 1169 PHE A O 1
ATOM 1297 N N . GLU A 1 81 ? -37.283 -5.172 -16.627 1.00 43.93 1170 GLU A N 1
ATOM 1298 C CA . GLU A 1 81 ? -37.233 -6.591 -16.293 1.00 56.52 1170 GLU A CA 1
ATOM 1299 C C . GLU A 1 81 ? -37.756 -7.493 -17.406 1.00 51.31 1170 GLU A C 1
ATOM 1300 O O . GLU A 1 81 ? -37.256 -8.613 -17.562 1.00 54.09 1170 GLU A O 1
ATOM 1312 N N . PHE A 1 82 ? -38.748 -7.046 -18.181 1.00 40.69 1171 PHE A N 1
ATOM 1313 C CA . PHE A 1 82 ? -39.383 -7.892 -19.184 1.00 45.22 1171 PHE A CA 1
ATOM 1314 C C . PHE A 1 82 ? -39.352 -7.306 -20.588 1.00 41.82 1171 PHE A C 1
ATOM 1315 O O . PHE A 1 82 ? -39.913 -7.914 -21.512 1.00 42.41 1171 PHE A O 1
ATOM 1332 N N . GLY A 1 83 ? -38.720 -6.158 -20.782 1.00 41.28 1172 GLY A N 1
ATOM 1333 C CA . GLY A 1 83 ? -38.644 -5.576 -22.098 1.00 38.69 1172 GLY A CA 1
ATOM 1334 C C . GLY A 1 83 ? -37.621 -6.262 -22.981 1.00 39.96 1172 GLY A C 1
ATOM 1335 O O . GLY A 1 83 ? -36.749 -7.001 -22.526 1.00 48.05 1172 GLY A O 1
ATOM 1339 N N . THR A 1 84 ? -37.756 -6.014 -24.276 1.00 43.38 1173 THR A N 1
ATOM 1340 C CA . THR A 1 84 ? -36.760 -6.452 -25.232 1.00 47.41 1173 THR A CA 1
ATOM 1341 C C . THR A 1 84 ? -35.475 -5.664 -25.010 1.00 53.56 1173 THR A C 1
ATOM 1342 O O . THR A 1 84 ? -35.480 -4.627 -24.343 1.00 48.94 1173 THR A O 1
ATOM 1353 N N . PRO A 1 85 ? -34.351 -6.134 -25.557 1.00 53.37 1174 PRO A N 1
ATOM 1354 C CA . PRO A 1 85 ? -33.130 -5.325 -25.464 1.00 42.31 1174 PRO A CA 1
ATOM 1355 C C . PRO A 1 85 ? -33.301 -3.940 -26.055 1.00 39.63 1174 PRO A C 1
ATOM 1356 O O . PRO A 1 85 ? -32.720 -2.978 -25.537 1.00 48.65 1174 PRO A O 1
ATOM 1367 N N . GLU A 1 86 ? -34.099 -3.807 -27.115 1.00 43.08 1175 GLU A N 1
ATOM 1368 C CA . GLU A 1 86 ? -34.328 -2.498 -27.714 1.00 43.29 1175 GLU A CA 1
ATOM 1369 C C . GLU A 1 86 ? -35.150 -1.608 -26.789 1.00 46.96 1175 GLU A C 1
ATOM 1370 O O . GLU A 1 86 ? -34.874 -0.410 -26.670 1.00 40.00 1175 GLU A O 1
ATOM 1382 N N . GLN A 1 87 ? -36.174 -2.170 -26.140 1.00 43.94 1176 GLN A N 1
ATOM 1383 C CA . GLN A 1 87 ? -36.978 -1.387 -25.207 1.00 36.61 1176 GLN A CA 1
ATOM 1384 C C . GLN A 1 87 ? -36.132 -0.905 -24.039 1.00 37.78 1176 GLN A C 1
ATOM 1385 O O . GLN A 1 87 ? -36.212 0.265 -23.641 1.00 35.85 1176 GLN A O 1
ATOM 1399 N N . LYS A 1 88 ? -35.310 -1.797 -23.476 1.00 37.85 1177 LYS A N 1
ATOM 1400 C CA . LYS A 1 88 ? -34.401 -1.400 -22.410 1.00 37.58 1177 LYS A CA 1
ATOM 1401 C C . LYS A 1 88 ? -33.456 -0.304 -22.883 1.00 34.90 1177 LYS A C 1
ATOM 1402 O O . LYS A 1 88 ? -33.182 0.650 -22.150 1.00 37.67 1177 LYS A O 1
ATOM 1421 N N . ASN A 1 89 ? -32.926 -0.437 -24.104 1.00 40.30 1178 ASN A N 1
ATOM 1422 C CA . ASN A 1 89 ? -32.007 0.573 -24.615 1.00 41.23 1178 ASN A CA 1
ATOM 1423 C C . ASN A 1 89 ? -32.717 1.907 -24.819 1.00 40.17 1178 ASN A C 1
ATOM 1424 O O . ASN A 1 89 ? -32.172 2.964 -24.487 1.00 38.69 1178 ASN A O 1
ATOM 1435 N N . THR A 1 90 ? -33.943 1.880 -25.347 1.00 38.13 1179 THR A N 1
ATOM 1436 C CA . THR A 1 90 ? -34.704 3.116 -25.504 1.00 39.68 1179 THR A CA 1
ATOM 1437 C C . THR A 1 90 ? -34.976 3.780 -24.156 1.00 35.02 1179 THR A C 1
ATOM 1438 O O . THR A 1 90 ? -34.891 5.008 -24.034 1.00 36.13 1179 THR A O 1
ATOM 1449 N N . LEU A 1 91 ? -35.312 2.992 -23.130 1.00 35.60 1180 LEU A N 1
ATOM 1450 C CA . LEU A 1 91 ? -35.490 3.573 -21.801 1.00 33.05 1180 LEU A CA 1
ATOM 1451 C C . LEU A 1 91 ? -34.190 4.174 -21.284 1.00 36.61 1180 LEU A C 1
ATOM 1452 O O . LEU A 1 91 ? -34.202 5.229 -20.641 1.00 35.66 1180 LEU A O 1
ATOM 1468 N N . GLY A 1 92 ? -33.059 3.521 -21.554 1.00 36.73 1181 GLY A N 1
ATOM 1469 C CA . GLY A 1 92 ? -31.782 4.093 -21.164 1.00 39.79 1181 GLY A CA 1
ATOM 1470 C C . GLY A 1 92 ? -31.563 5.476 -21.748 1.00 38.44 1181 GLY A C 1
ATOM 1471 O O . GLY A 1 92 ? -30.976 6.346 -21.103 1.00 36.58 1181 GLY A O 1
ATOM 1475 N N . MET A 1 93 ? -32.041 5.704 -22.973 1.00 35.65 1182 MET A N 1
ATOM 1476 C CA . MET A 1 93 ? -31.888 7.021 -23.590 1.00 36.14 1182 MET A CA 1
ATOM 1477 C C . MET A 1 93 ? -32.761 8.065 -22.906 1.00 39.04 1182 MET A C 1
ATOM 1478 O O . MET A 1 93 ? -32.415 9.252 -22.903 1.00 42.07 1182 MET A O 1
ATOM 1492 N N . GLN A 1 94 ? -33.886 7.644 -22.325 1.00 35.66 1183 GLN A N 1
ATOM 1493 C CA . GLN A 1 94 ? -34.732 8.560 -21.568 1.00 34.38 1183 GLN A CA 1
ATOM 1494 C C . GLN A 1 94 ? -34.105 8.904 -20.230 1.00 35.89 1183 GLN A C 1
ATOM 1495 O O . GLN A 1 94 ? -34.351 9.987 -19.687 1.00 39.63 1183 GLN A O 1
ATOM 1509 N N . VAL A 1 95 ? -33.319 7.981 -19.673 1.00 33.06 1184 VAL A N 1
ATOM 1510 C CA . VAL A 1 95 ? -32.612 8.227 -18.425 1.00 30.68 1184 VAL A CA 1
ATOM 1511 C C . VAL A 1 95 ? -31.391 9.095 -18.666 1.00 30.04 1184 VAL A C 1
ATOM 1512 O O . VAL A 1 95 ? -31.031 9.909 -17.814 1.00 30.65 1184 VAL A O 1
ATOM 1525 N N . LYS A 1 96 ? -30.751 8.950 -19.826 1.00 32.10 1185 LYS A N 1
ATOM 1526 C CA . LYS A 1 96 ? -29.519 9.676 -20.117 1.00 37.26 1185 LYS A CA 1
ATOM 1527 C C . LYS A 1 96 ? -29.718 11.177 -19.937 1.00 33.28 1185 LYS A C 1
ATOM 1528 O O . LYS A 1 96 ? -30.674 11.758 -20.456 1.00 36.68 1185 LYS A O 1
ATOM 1547 N N . GLY A 1 97 ? -28.793 11.800 -19.204 1.00 33.36 1186 GLY A N 1
ATOM 1548 C CA . GLY A 1 97 ? -28.869 13.208 -18.886 1.00 36.65 1186 GLY A CA 1
ATOM 1549 C C . GLY A 1 97 ? -29.681 13.540 -17.655 1.00 37.15 1186 GLY A C 1
ATOM 1550 O O . GLY A 1 97 ? -29.647 14.690 -17.200 1.00 37.94 1186 GLY A O 1
ATOM 1554 N N . HIS A 1 98 ? -30.403 12.572 -17.096 1.00 32.42 1187 HIS A N 1
ATOM 1555 C CA . HIS A 1 98 ? -31.291 12.812 -15.968 1.00 30.13 1187 HIS A CA 1
ATOM 1556 C C . HIS A 1 98 ? -30.962 11.916 -14.783 1.00 27.68 1187 HIS A C 1
ATOM 1557 O O . HIS A 1 98 ? -31.776 11.818 -13.851 1.00 27.36 1187 HIS A O 1
ATOM 1571 N N . VAL A 1 99 ? -29.809 11.244 -14.795 1.00 27.25 1188 VAL A N 1
ATOM 1572 C CA . VAL A 1 99 ? -29.515 10.266 -13.747 1.00 27.96 1188 VAL A CA 1
ATOM 1573 C C . VAL A 1 99 ? -29.521 10.924 -12.377 1.00 26.06 1188 VAL A C 1
ATOM 1574 O O . VAL A 1 99 ? -30.107 10.401 -11.425 1.00 24.16 1188 VAL A O 1
ATOM 1587 N N . LEU A 1 100 ? -28.836 12.056 -12.237 1.00 25.86 1189 LEU A N 1
ATOM 1588 C CA . LEU A 1 100 ? -28.752 12.687 -10.924 1.00 25.43 1189 LEU A CA 1
ATOM 1589 C C . LEU A 1 100 ? -30.131 13.105 -10.430 1.00 25.58 1189 LEU A C 1
ATOM 1590 O O . LEU A 1 100 ? -30.505 12.826 -9.290 1.00 24.73 1189 LEU A O 1
ATOM 1606 N N . GLN A 1 101 ? -30.908 13.769 -11.285 1.00 27.28 1190 GLN A N 1
ATOM 1607 C CA . GLN A 1 101 ? -32.228 14.229 -10.864 1.00 28.46 1190 GLN A CA 1
ATOM 1608 C C . GLN A 1 101 ? -33.117 13.057 -10.467 1.00 24.31 1190 GLN A C 1
ATOM 1609 O O . GLN A 1 101 ? -33.857 13.134 -9.479 1.00 25.66 1190 GLN A O 1
ATOM 1623 N N . LEU A 1 102 ? -33.050 11.958 -11.214 1.00 22.91 1191 LEU A N 1
ATOM 1624 C CA . LEU A 1 102 ? -33.849 10.785 -10.875 1.00 23.39 1191 LEU A CA 1
ATOM 1625 C C . LEU A 1 102 ? -33.353 10.131 -9.590 1.00 20.84 1191 LEU A C 1
ATOM 1626 O O . LEU A 1 102 ? -34.158 9.686 -8.765 1.00 19.96 1191 LEU A O 1
ATOM 1642 N N . ALA A 1 103 ? -32.029 10.069 -9.407 1.00 21.78 1192 ALA A N 1
ATOM 1643 C CA . ALA A 1 103 ? -31.462 9.436 -8.223 1.00 20.21 1192 ALA A CA 1
ATOM 1644 C C . ALA A 1 103 ? -31.879 10.150 -6.947 1.00 20.26 1192 ALA A C 1
ATOM 1645 O O . ALA A 1 103 ? -31.976 9.518 -5.882 1.00 19.46 1192 ALA A O 1
ATOM 1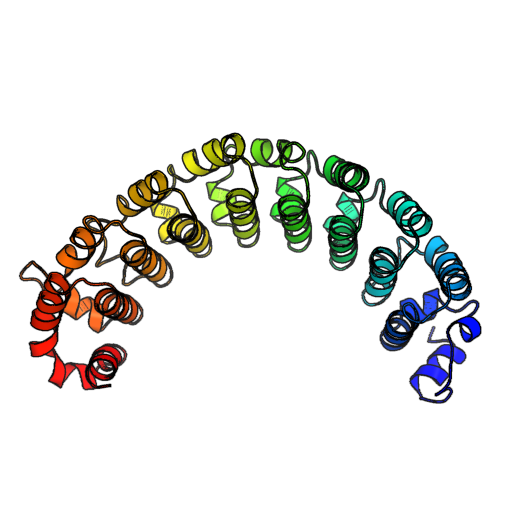652 N N . LEU A 1 104 ? -32.102 11.456 -7.023 1.00 21.17 1193 LEU A N 1
ATOM 1653 C CA . LEU A 1 104 ? -32.505 12.234 -5.863 1.00 21.56 1193 LEU A CA 1
ATOM 1654 C C . LEU A 1 104 ? -34.015 12.251 -5.661 1.00 23.84 1193 LEU A C 1
ATOM 1655 O O . LEU A 1 104 ? -34.483 12.804 -4.661 1.00 23.79 1193 LEU A O 1
ATOM 1671 N N . GLN A 1 105 ? -34.784 11.627 -6.552 1.00 21.98 1194 GLN A N 1
ATOM 1672 C CA . GLN A 1 105 ? -36.243 11.663 -6.497 1.00 22.00 1194 GLN A CA 1
ATOM 1673 C C . GLN A 1 105 ? -36.749 10.365 -5.881 1.00 20.16 1194 GLN A C 1
ATOM 1674 O O . GLN A 1 105 ? -36.205 9.292 -6.139 1.00 19.69 1194 GLN A O 1
ATOM 1688 N N A MET A 1 106 ? -37.803 10.455 -5.070 0.51 21.36 1195 MET A N 1
ATOM 1689 N N B MET A 1 106 ? -37.802 10.459 -5.062 0.49 21.29 1195 MET A N 1
ATOM 1690 C CA A MET A 1 106 ? -38.169 9.292 -4.272 0.51 22.39 1195 MET A CA 1
ATOM 1691 C CA B MET A 1 106 ? -38.203 9.295 -4.278 0.49 22.40 1195 MET A CA 1
ATOM 1692 C C A MET A 1 106 ? -38.641 8.122 -5.129 0.51 19.05 1195 MET A C 1
ATOM 1693 C C B MET A 1 106 ? -38.594 8.119 -5.161 0.49 18.75 1195 MET A C 1
ATOM 1694 O O A MET A 1 106 ? -38.445 6.971 -4.735 0.51 19.95 1195 MET A O 1
ATOM 1695 O O B MET A 1 106 ? -38.320 6.968 -4.814 0.49 17.41 1195 MET A O 1
ATOM 1722 N N . TYR A 1 107 ? -39.254 8.378 -6.288 1.00 19.35 1196 TYR A N 1
ATOM 1723 C CA . TYR A 1 107 ? -39.645 7.300 -7.191 1.00 17.72 1196 TYR A CA 1
ATOM 1724 C C . TYR A 1 107 ? -38.636 7.079 -8.308 1.00 17.97 1196 TYR A C 1
ATOM 1725 O O . TYR A 1 107 ? -38.363 5.933 -8.666 1.00 18.58 1196 TYR A O 1
ATOM 1744 N N . GLY A 1 108 ? -38.047 8.157 -8.836 1.00 19.16 1197 GLY A N 1
ATOM 1745 C CA . GLY A 1 108 ? -37.009 8.023 -9.848 1.00 19.32 1197 GLY A CA 1
ATOM 1746 C C . GLY A 1 108 ? -35.858 7.158 -9.389 1.00 18.46 1197 GLY A C 1
ATOM 1747 O O . GLY A 1 108 ? -35.272 6.417 -10.190 1.00 19.24 1197 GLY A O 1
ATOM 1751 N N . CYS A 1 109 ? -35.524 7.218 -8.089 1.00 18.27 1198 CYS A N 1
ATOM 1752 C CA . CYS A 1 109 ? -34.375 6.451 -7.615 1.00 17.40 1198 CYS A CA 1
ATOM 1753 C C . CYS A 1 109 ? -34.633 4.957 -7.721 1.00 16.97 1198 CYS A C 1
ATOM 1754 O O . CYS A 1 109 ? -33.696 4.164 -7.876 1.00 17.54 1198 CYS A O 1
ATOM 1762 N N . ARG A 1 110 ? -35.906 4.560 -7.677 1.00 17.49 1199 ARG A N 1
ATOM 1763 C CA . ARG A 1 110 ? -36.268 3.158 -7.828 1.00 16.14 1199 ARG A CA 1
ATOM 1764 C C . ARG A 1 110 ? -36.037 2.698 -9.261 1.00 17.29 1199 ARG A C 1
ATOM 1765 O O . ARG A 1 110 ? -35.604 1.562 -9.500 1.00 19.08 1199 ARG A O 1
ATOM 1786 N N . VAL A 1 111 ? -36.321 3.576 -10.225 1.00 18.47 1200 VAL A N 1
ATOM 1787 C CA . VAL A 1 111 ? -36.064 3.259 -11.628 1.00 20.03 1200 VAL A CA 1
ATOM 1788 C C . VAL A 1 111 ? -34.568 3.116 -11.886 1.00 19.60 1200 VAL A C 1
ATOM 1789 O O . VAL A 1 111 ? -34.131 2.179 -12.562 1.00 21.78 1200 VAL A O 1
ATOM 1802 N N . ILE A 1 112 ? -33.756 4.020 -11.329 1.00 19.42 1201 ILE A N 1
ATOM 1803 C CA . ILE A 1 112 ? -32.311 3.930 -11.545 1.00 21.16 1201 ILE A CA 1
ATOM 1804 C C . ILE A 1 112 ? -31.773 2.627 -10.976 1.00 19.33 1201 ILE A C 1
ATOM 1805 O O . ILE A 1 112 ? -30.951 1.950 -11.600 1.00 20.83 1201 ILE A O 1
ATOM 1821 N N . GLN A 1 113 ? -32.216 2.263 -9.767 1.00 19.01 1202 GLN A N 1
ATOM 1822 C CA . GLN A 1 113 ? -31.762 1.013 -9.167 1.00 19.99 1202 GLN A CA 1
ATOM 1823 C C . GLN A 1 113 ? -32.148 -0.193 -10.024 1.00 19.32 1202 GLN A C 1
ATOM 1824 O O . GLN A 1 113 ? -31.338 -1.104 -10.230 1.00 22.29 1202 GLN A O 1
ATOM 1838 N N . LYS A 1 114 ? -33.389 -0.224 -10.521 1.00 20.90 1203 LYS A N 1
ATOM 1839 C CA . LYS A 1 114 ? -33.819 -1.349 -11.345 1.00 20.83 1203 LYS A CA 1
ATOM 1840 C C . LYS A 1 114 ? -33.004 -1.412 -12.630 1.00 23.28 1203 LYS A C 1
ATOM 1841 O O . LYS A 1 114 ? -32.583 -2.492 -13.073 1.00 25.02 1203 LYS A O 1
ATOM 1860 N N . ALA A 1 115 ? -32.738 -0.257 -13.231 1.00 21.88 1204 ALA A N 1
ATOM 1861 C CA . ALA A 1 115 ? -31.941 -0.233 -14.450 1.00 24.36 1204 ALA A CA 1
ATOM 1862 C C . ALA A 1 115 ? -30.572 -0.851 -14.203 1.00 23.51 1204 ALA A C 1
ATOM 1863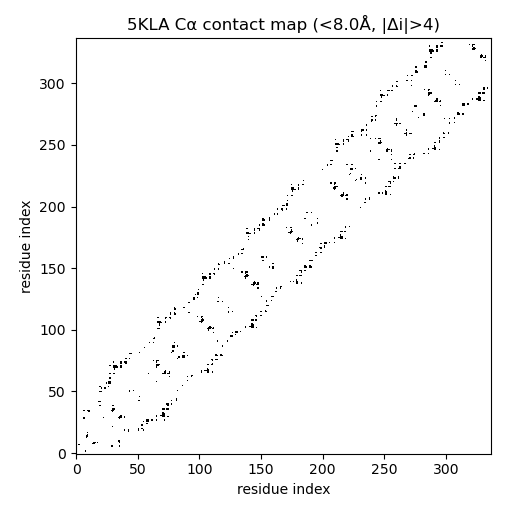 O O . ALA A 1 115 ? -30.096 -1.678 -14.993 1.00 25.84 1204 ALA A O 1
ATOM 1870 N N . LEU A 1 116 ? -29.929 -0.476 -13.095 1.00 24.04 1205 LEU A N 1
ATOM 1871 C CA . LEU A 1 116 ? -28.588 -0.974 -12.819 1.00 23.53 1205 LEU A CA 1
ATOM 1872 C C . LEU A 1 116 ? -28.557 -2.490 -12.698 1.00 27.08 1205 LEU A C 1
ATOM 1873 O O . LEU A 1 116 ? -27.553 -3.111 -13.049 1.00 29.49 1205 LEU A O 1
ATOM 1889 N N . GLU A 1 117 ? -29.620 -3.099 -12.206 1.00 27.25 1206 GLU A N 1
ATOM 1890 C CA . GLU A 1 117 ? -29.735 -4.547 -12.094 1.00 30.21 1206 GLU A CA 1
ATOM 1891 C C . GLU A 1 117 ? -30.092 -5.231 -13.404 1.00 33.81 1206 GLU A C 1
ATOM 1892 O O . GLU A 1 117 ? -30.060 -6.464 -13.464 1.00 37.05 1206 GLU A O 1
ATOM 1904 N N . SER A 1 118 ? -30.451 -4.477 -14.439 1.00 29.36 1207 SER A N 1
ATOM 1905 C CA . SER A 1 118 ? -31.130 -5.039 -15.597 1.00 29.98 1207 SER A CA 1
ATOM 1906 C C . SER A 1 118 ? -30.390 -4.836 -16.905 1.00 35.97 1207 SER A C 1
ATOM 1907 O O . SER A 1 118 ? -30.824 -5.375 -17.933 1.00 37.13 1207 SER A O 1
ATOM 1915 N N . ILE A 1 119 ? -29.297 -4.084 -16.908 1.00 30.27 1208 ILE A N 1
ATOM 1916 C CA . ILE A 1 119 ? -28.673 -3.652 -18.144 1.00 31.14 1208 ILE A CA 1
ATOM 1917 C C . ILE A 1 119 ? -27.229 -4.161 -18.205 1.00 29.56 1208 ILE A C 1
ATOM 1918 O O . ILE A 1 119 ? -26.686 -4.716 -17.246 1.00 32.70 1208 ILE A O 1
ATOM 1934 N N . SER A 1 120 ? -26.618 -3.980 -19.368 1.00 31.33 1209 SER A N 1
ATOM 1935 C CA . SER A 1 120 ? -25.287 -4.497 -19.625 1.00 32.51 1209 SER A CA 1
ATOM 1936 C C . SER A 1 120 ? -24.242 -3.695 -18.848 1.00 32.66 1209 SER A C 1
ATOM 1937 O O . SER A 1 120 ? -24.513 -2.583 -18.393 1.00 31.13 1209 SER A O 1
ATOM 1945 N N . PRO A 1 121 ? -23.023 -4.231 -18.696 1.00 33.04 1210 PRO A N 1
ATOM 1946 C CA . PRO A 1 121 ? -21.970 -3.423 -18.061 1.00 32.79 1210 PRO A CA 1
ATOM 1947 C C . PRO A 1 121 ? -21.758 -2.093 -18.752 1.00 33.20 1210 PRO A C 1
ATOM 1948 O O . PRO A 1 121 ? -21.536 -1.071 -18.089 1.00 34.19 1210 PRO A O 1
ATOM 1959 N N . GLU A 1 122 ? -21.788 -2.087 -20.086 1.00 34.72 1211 GLU A N 1
ATOM 1960 C CA . GLU A 1 122 ? -21.631 -0.840 -20.818 1.00 35.25 1211 GLU A CA 1
ATOM 1961 C C . GLU A 1 122 ? -22.723 0.152 -20.443 1.00 36.23 1211 GLU A C 1
ATOM 1962 O O . GLU A 1 122 ? -22.448 1.337 -20.217 1.00 36.33 1211 GLU A O 1
ATOM 1974 N N . GLN A 1 123 ? -23.964 -0.317 -20.346 1.00 32.78 1212 GLN A N 1
ATOM 1975 C CA . GLN A 1 123 ? -25.057 0.578 -19.993 1.00 31.37 1212 GLN A CA 1
ATOM 1976 C C . GLN A 1 123 ? -24.984 1.004 -18.530 1.00 32.61 1212 GLN A C 1
ATOM 1977 O O . GLN A 1 123 ? -25.343 2.141 -18.207 1.00 33.49 1212 GLN A O 1
ATOM 1991 N N . GLN A 1 124 ? -24.504 0.129 -17.636 1.00 29.75 1213 GLN A N 1
ATOM 1992 C CA . GLN A 1 124 ? -24.321 0.532 -16.245 1.00 29.57 1213 GLN A CA 1
ATOM 1993 C C . GLN A 1 124 ? -23.343 1.689 -16.144 1.00 32.06 1213 GLN A C 1
ATOM 1994 O O . GLN A 1 124 ? -23.546 2.615 -15.348 1.00 35.04 1213 GLN A O 1
ATOM 2008 N N . GLN A 1 125 ? -22.261 1.647 -16.924 1.00 32.84 1214 GLN A N 1
ATOM 2009 C CA . GLN A 1 125 ? -21.226 2.651 -16.743 1.00 36.68 1214 GLN A CA 1
ATOM 2010 C C . GLN A 1 125 ? -21.653 4.001 -17.308 1.00 32.45 1214 GLN A C 1
ATOM 2011 O O . GLN A 1 125 ? -21.202 5.042 -16.817 1.00 35.30 1214 GLN A O 1
ATOM 2025 N N . GLU A 1 126 ? -22.542 4.015 -18.305 1.00 32.84 1215 GLU A N 1
ATOM 2026 C CA . GLU A 1 126 ? -23.142 5.279 -18.726 1.00 34.06 1215 GLU A CA 1
ATOM 2027 C C . GLU A 1 126 ? -23.862 5.950 -17.560 1.00 37.02 1215 GLU A C 1
ATOM 2028 O O . GLU A 1 126 ? -23.733 7.162 -17.348 1.00 37.11 1215 GLU A O 1
ATOM 2040 N N . ILE A 1 127 ? -24.638 5.175 -16.800 1.00 30.50 1216 ILE A N 1
ATOM 2041 C CA . ILE A 1 127 ? -25.369 5.730 -15.664 1.00 29.66 1216 ILE A CA 1
ATOM 2042 C C . ILE A 1 127 ? -24.395 6.255 -14.612 1.00 29.87 1216 ILE A C 1
ATOM 2043 O O . ILE A 1 127 ? -24.523 7.386 -14.129 1.00 30.26 1216 ILE A O 1
ATOM 2059 N N . VAL A 1 128 ? -23.405 5.443 -14.244 1.00 29.21 1217 VAL A N 1
ATOM 2060 C CA . VAL A 1 128 ? -22.517 5.810 -13.144 1.00 29.00 1217 VAL A CA 1
ATOM 2061 C C . VAL A 1 128 ? -21.755 7.089 -13.469 1.00 31.93 1217 VAL A C 1
ATOM 2062 O O . VAL A 1 128 ? -21.489 7.911 -12.581 1.00 36.64 1217 VAL A O 1
ATOM 2075 N N . HIS A 1 129 ? -21.385 7.280 -14.737 1.00 33.79 1218 HIS A N 1
ATOM 2076 C CA . HIS A 1 129 ? -20.607 8.461 -15.095 1.00 36.20 1218 HIS A CA 1
ATOM 2077 C C . HIS A 1 129 ? -21.339 9.748 -14.731 1.00 32.42 1218 HIS A C 1
ATOM 2078 O O . HIS A 1 129 ? -20.696 10.748 -14.385 1.00 33.83 1218 HIS A O 1
ATOM 2092 N N . GLU A 1 130 ? -22.674 9.737 -14.762 1.00 29.56 1219 GLU A N 1
ATOM 2093 C CA . GLU A 1 130 ? -23.440 10.928 -14.426 1.00 27.26 1219 GLU A CA 1
ATOM 2094 C C . GLU A 1 130 ? -23.396 11.270 -12.940 1.00 31.50 1219 GLU A C 1
ATOM 2095 O O . GLU A 1 130 ? -23.797 12.379 -12.568 1.00 30.75 1219 GLU A O 1
ATOM 2107 N N . LEU A 1 131 ? -22.933 10.359 -12.082 1.00 27.09 1220 LEU A N 1
ATOM 2108 C CA . LEU A 1 131 ? -22.814 10.653 -10.658 1.00 26.27 1220 LEU A CA 1
ATOM 2109 C C . LEU A 1 131 ? -21.444 11.182 -10.283 1.00 28.99 1220 LEU A C 1
ATOM 2110 O O . LEU A 1 131 ? -21.264 11.648 -9.151 1.00 27.81 1220 LEU A O 1
ATOM 2126 N N . ASP A 1 132 ? -20.474 11.111 -11.193 1.00 29.60 1221 ASP A N 1
ATOM 2127 C CA . ASP A 1 132 ? -19.153 11.657 -10.927 1.00 31.55 1221 ASP A CA 1
ATOM 2128 C C . ASP A 1 132 ? -19.289 13.150 -10.650 1.00 29.11 1221 ASP A C 1
ATOM 2129 O O . ASP A 1 132 ? -19.935 13.878 -11.411 1.00 34.46 1221 ASP A O 1
ATOM 2138 N N . GLY A 1 133 ? -18.714 13.602 -9.541 1.00 31.71 1222 GLY A N 1
ATOM 2139 C CA . GLY A 1 133 ? -18.867 14.974 -9.109 1.00 30.26 1222 GLY A CA 1
ATOM 2140 C C . GLY A 1 133 ? -20.052 15.233 -8.205 1.00 31.47 1222 GLY A C 1
ATOM 2141 O O . GLY A 1 133 ? -20.194 16.356 -7.707 1.00 32.95 1222 GLY A O 1
ATOM 2145 N N . HIS A 1 134 ? -20.883 14.221 -7.941 1.00 27.21 1223 HIS A N 1
ATOM 2146 C CA . HIS A 1 134 ? -22.060 14.378 -7.096 1.00 27.17 1223 HIS A CA 1
ATOM 2147 C C . HIS A 1 134 ? -22.149 13.275 -6.052 1.00 24.62 1223 HIS A C 1
ATOM 2148 O O . HIS A 1 134 ? -23.244 12.995 -5.554 1.00 25.55 1223 HIS A O 1
ATOM 2162 N N . VAL A 1 135 ? -21.022 12.644 -5.725 1.00 25.53 1224 VAL A N 1
ATOM 2163 C CA . VAL A 1 135 ? -21.039 11.478 -4.842 1.00 24.91 1224 VAL A CA 1
ATOM 2164 C C . VAL A 1 135 ? -21.553 11.845 -3.457 1.00 23.20 1224 VAL A C 1
ATOM 2165 O O . VAL A 1 135 ? -22.450 11.190 -2.924 1.00 23.65 1224 VAL A O 1
ATOM 2178 N N . LEU A 1 136 ? -20.955 12.855 -2.828 1.00 23.87 1225 LEU A N 1
ATOM 2179 C CA . LEU A 1 136 ? -21.328 13.149 -1.446 1.00 24.85 1225 LEU A CA 1
ATOM 2180 C C . LEU A 1 136 ? -22.769 13.623 -1.350 1.00 24.08 1225 LEU A C 1
ATOM 2181 O O . LEU A 1 136 ? -23.484 13.273 -0.400 1.00 24.31 1225 LEU A O 1
ATOM 2197 N N . LYS A 1 137 ? -23.226 14.404 -2.329 1.00 23.31 1226 LYS A N 1
ATOM 2198 C CA . LYS A 1 137 ? -24.622 14.819 -2.345 1.00 25.18 1226 LYS A CA 1
ATOM 2199 C C . LYS A 1 137 ? -25.544 13.607 -2.409 1.00 22.96 1226 LYS A C 1
ATOM 2200 O O . LYS A 1 137 ? -26.514 13.506 -1.648 1.00 23.65 1226 LYS A O 1
ATOM 2219 N N . CYS A 1 138 ? -25.233 12.654 -3.284 1.00 22.26 1227 CYS A N 1
ATOM 2220 C CA . CYS A 1 138 ? -26.085 11.476 -3.398 1.00 19.49 1227 CYS A CA 1
ATOM 2221 C C . CYS A 1 138 ? -26.014 10.595 -2.163 1.00 19.27 1227 CYS A C 1
ATOM 2222 O O . CYS A 1 138 ? -27.041 10.083 -1.714 1.00 18.82 1227 CYS A O 1
ATOM 2230 N N . VAL A 1 139 ? -24.818 10.411 -1.607 1.00 19.82 1228 VAL A N 1
ATOM 2231 C CA . VAL A 1 139 ? -24.658 9.526 -0.459 1.00 19.23 1228 VAL A CA 1
ATOM 2232 C C . VAL A 1 139 ? -25.444 10.043 0.731 1.00 19.50 1228 VAL A C 1
ATOM 2233 O O . VAL A 1 139 ? -26.006 9.258 1.508 1.00 21.04 1228 VAL A O 1
ATOM 2246 N N . LYS A 1 140 ? -25.481 11.351 0.916 1.00 20.84 1229 LYS A N 1
ATOM 2247 C CA . LYS A 1 140 ? -26.154 11.908 2.076 1.00 22.68 1229 LYS A CA 1
ATOM 2248 C C . LYS A 1 140 ? -27.629 12.168 1.818 1.00 23.28 1229 LYS A C 1
ATOM 2249 O O . LYS A 1 140 ? -28.316 12.712 2.695 1.00 24.18 1229 LYS A O 1
ATOM 2268 N N . ASP A 1 141 ? -28.130 11.774 0.649 1.00 21.19 1230 ASP A N 1
ATOM 2269 C CA . ASP A 1 141 ? -29.528 11.952 0.300 1.00 20.86 1230 ASP A CA 1
ATOM 2270 C C . ASP A 1 141 ? -30.346 10.706 0.621 1.00 17.98 1230 ASP A C 1
ATOM 2271 O O . ASP A 1 141 ? -29.908 9.578 0.410 1.00 17.67 1230 ASP A O 1
ATOM 2280 N N . GLN A 1 142 ? -31.572 10.926 1.109 1.00 20.58 1231 GLN A N 1
ATOM 2281 C CA . GLN A 1 142 ? -32.420 9.812 1.518 1.00 19.77 1231 GLN A CA 1
ATOM 2282 C C . GLN A 1 142 ? -32.790 8.897 0.353 1.00 17.73 1231 GLN A C 1
ATOM 2283 O O . GLN A 1 142 ? -33.068 7.717 0.574 1.00 18.35 1231 GLN A O 1
ATOM 2297 N N . ASN A 1 143 ? -32.841 9.415 -0.875 1.00 18.17 1232 ASN A N 1
ATOM 2298 C CA . ASN A 1 143 ? -33.073 8.591 -2.060 1.00 18.27 1232 ASN A CA 1
ATOM 2299 C C . ASN A 1 143 ? -31.772 8.205 -2.745 1.00 18.36 1232 ASN A C 1
ATOM 2300 O O . ASN A 1 143 ? -31.570 7.035 -3.085 1.00 17.87 1232 ASN A O 1
ATOM 2311 N N . GLY A 1 144 ? -30.866 9.174 -2.891 1.00 18.03 1233 GLY A N 1
ATOM 2312 C CA . GLY A 1 144 ? -29.633 8.956 -3.625 1.00 19.32 1233 GLY A CA 1
ATOM 2313 C C . GLY A 1 144 ? -28.746 7.883 -3.028 1.00 17.54 1233 GLY A C 1
ATOM 2314 O O . GLY A 1 144 ? -28.026 7.198 -3.756 1.00 18.01 1233 GLY A O 1
ATOM 2318 N N . ASN A 1 145 ? -28.760 7.719 -1.702 1.00 17.19 1234 ASN A N 1
ATOM 2319 C CA . ASN A 1 145 ? -27.836 6.754 -1.111 1.00 16.17 1234 ASN A CA 1
ATOM 2320 C C . ASN A 1 145 ? -28.124 5.357 -1.615 1.00 15.92 1234 ASN A C 1
ATOM 2321 O O . ASN A 1 145 ? -27.197 4.569 -1.769 1.00 16.63 1234 ASN A O 1
ATOM 2332 N N . HIS A 1 146 ? -29.387 5.042 -1.905 1.00 16.40 1235 HIS A N 1
ATOM 2333 C CA . HIS A 1 146 ? -29.725 3.721 -2.410 1.00 16.06 1235 HIS A CA 1
ATOM 2334 C C . HIS A 1 146 ? -29.216 3.510 -3.823 1.00 15.99 1235 HIS A C 1
ATOM 2335 O O . HIS A 1 146 ? -28.852 2.385 -4.186 1.00 18.14 1235 HIS A O 1
ATOM 2349 N N . VAL A 1 147 ? -29.194 4.567 -4.638 1.00 17.18 1236 VAL A N 1
ATOM 2350 C CA . VAL A 1 147 ? -28.579 4.473 -5.959 1.00 17.87 1236 VAL A CA 1
ATOM 2351 C C . VAL A 1 147 ? -27.085 4.214 -5.833 1.00 17.67 1236 VAL A C 1
ATOM 2352 O O . VAL A 1 147 ? -26.528 3.370 -6.544 1.00 19.13 1236 VAL A O 1
ATOM 2365 N N . VAL A 1 148 ? -26.403 4.942 -4.945 1.00 17.62 1237 VAL A N 1
ATOM 2366 C CA . VAL A 1 148 ? -24.962 4.738 -4.805 1.00 18.08 1237 VAL A CA 1
ATOM 2367 C C . VAL A 1 148 ? -24.673 3.326 -4.315 1.00 17.20 1237 VAL A C 1
ATOM 2368 O O . VAL A 1 148 ? -23.771 2.646 -4.824 1.00 18.67 1237 VAL A O 1
ATOM 2381 N N . GLN A 1 149 ? -25.442 2.852 -3.332 1.00 16.74 1238 GLN A N 1
ATOM 2382 C CA . GLN A 1 149 ? -25.286 1.475 -2.873 1.00 16.88 1238 GLN A CA 1
ATOM 2383 C C . GLN A 1 149 ? -25.445 0.484 -4.022 1.00 18.00 1238 GLN A C 1
ATOM 2384 O O . GLN A 1 149 ? -24.663 -0.470 -4.153 1.00 18.62 1238 GLN A O 1
ATOM 2398 N N . LYS A 1 150 ? -26.468 0.678 -4.848 1.00 17.59 1239 LYS A N 1
ATOM 2399 C CA . LYS A 1 150 ? -26.712 -0.253 -5.943 1.00 18.25 1239 LYS A CA 1
ATOM 2400 C C . LYS A 1 150 ? -25.572 -0.225 -6.956 1.00 18.43 1239 LYS A C 1
ATOM 2401 O O . LYS A 1 150 ? -25.212 -1.266 -7.528 1.00 21.38 1239 LYS A O 1
ATOM 2420 N N . CYS A 1 151 ? -25.013 0.960 -7.230 1.00 18.91 1240 CYS A N 1
ATOM 2421 C CA . CYS A 1 151 ? -23.848 1.033 -8.109 1.00 19.92 1240 CYS A CA 1
ATOM 2422 C C . CYS A 1 151 ? -22.718 0.177 -7.566 1.00 19.86 1240 CYS A C 1
ATOM 2423 O O . CYS A 1 151 ? -22.072 -0.568 -8.314 1.00 21.89 1240 CYS A O 1
ATOM 2431 N N . ILE A 1 152 ? -22.446 0.295 -6.265 1.00 20.12 1241 ILE A N 1
ATOM 2432 C CA . ILE A 1 152 ? -21.344 -0.444 -5.659 1.00 20.24 1241 ILE A CA 1
ATOM 2433 C C . ILE A 1 152 ? -21.619 -1.939 -5.698 1.00 20.18 1241 ILE A C 1
ATOM 2434 O O . ILE A 1 152 ? -20.692 -2.745 -5.886 1.00 21.59 1241 ILE A O 1
ATOM 2450 N N . GLU A 1 153 ? -22.888 -2.336 -5.572 1.00 21.41 1242 GLU A N 1
ATOM 2451 C CA . GLU A 1 153 ? -23.246 -3.749 -5.596 1.00 23.16 1242 GLU A CA 1
ATOM 2452 C C . GLU A 1 153 ? -23.130 -4.351 -6.984 1.00 25.31 1242 GLU A C 1
ATOM 2453 O O . GLU A 1 153 ? -22.787 -5.532 -7.110 1.00 29.91 1242 GLU A O 1
ATOM 2465 N N . CYS A 1 154 ? -23.435 -3.577 -8.029 1.00 23.94 1243 CYS A N 1
ATOM 2466 C CA . CYS A 1 154 ? -23.698 -4.137 -9.355 1.00 25.06 1243 CYS A CA 1
ATOM 2467 C C . CYS A 1 154 ? -22.692 -3.773 -10.439 1.00 25.60 1243 CYS A C 1
ATOM 2468 O O . CYS A 1 154 ? -22.716 -4.404 -11.500 1.00 28.75 1243 CYS A O 1
ATOM 2476 N N . VAL A 1 155 ? -21.846 -2.773 -10.223 1.00 24.52 1244 VAL A N 1
ATOM 2477 C CA . VAL A 1 155 ? -21.000 -2.226 -11.276 1.00 26.30 1244 VAL A CA 1
ATOM 2478 C C . VAL A 1 155 ? -19.551 -2.626 -11.029 1.00 27.02 1244 VAL A C 1
ATOM 2479 O O . VAL A 1 155 ? -19.102 -2.731 -9.885 1.00 26.31 1244 VAL A O 1
ATOM 2492 N N . ASP A 1 156 ? -18.818 -2.841 -12.125 1.00 26.97 1245 ASP A N 1
ATOM 2493 C CA . ASP A 1 156 ? -17.400 -3.166 -12.060 1.00 29.72 1245 ASP A CA 1
ATOM 2494 C C . ASP A 1 156 ? -16.679 -2.189 -11.134 1.00 29.62 1245 ASP A C 1
ATOM 2495 O O . ASP A 1 156 ? -16.757 -0.970 -11.352 1.00 28.07 1245 ASP A O 1
ATOM 2504 N N . PRO A 1 157 ? -15.934 -2.678 -10.134 1.00 29.72 1246 PRO A N 1
ATOM 2505 C CA . PRO A 1 157 ? -15.253 -1.758 -9.206 1.00 33.25 1246 PRO A CA 1
ATOM 2506 C C . PRO A 1 157 ? -14.329 -0.769 -9.883 1.00 33.23 1246 PRO A C 1
ATOM 2507 O O . PRO A 1 157 ? -14.116 0.326 -9.349 1.00 35.17 1246 PRO A O 1
ATOM 2518 N N . VAL A 1 158 ? -13.758 -1.118 -11.035 1.00 37.48 1247 VAL A N 1
ATOM 2519 C CA . VAL A 1 158 ? -12.860 -0.187 -11.705 1.00 36.62 1247 VAL A CA 1
ATOM 2520 C C . VAL A 1 158 ? -13.585 1.118 -12.010 1.00 38.91 1247 VAL A C 1
ATOM 2521 O O . VAL A 1 158 ? -12.996 2.204 -11.955 1.00 42.46 1247 VAL A O 1
ATOM 2534 N N . ALA A 1 159 ? -14.876 1.038 -12.324 1.00 30.65 1248 ALA A N 1
ATOM 2535 C CA . ALA A 1 159 ? -15.627 2.233 -12.676 1.00 34.02 1248 ALA A CA 1
ATOM 2536 C C . ALA A 1 159 ? -16.066 3.038 -11.457 1.00 33.38 1248 ALA A C 1
ATOM 2537 O O . ALA A 1 159 ? -16.657 4.109 -11.625 1.00 39.95 1248 ALA A O 1
ATOM 2544 N N A LEU A 1 160 ? -15.774 2.581 -10.243 0.49 29.61 1249 LEU A N 1
ATOM 2545 N N B LEU A 1 160 ? -15.774 2.547 -10.244 0.51 29.64 1249 LEU A N 1
ATOM 2546 C CA A LEU A 1 160 ? -16.236 3.266 -9.046 0.49 29.50 1249 LEU A CA 1
ATOM 2547 C CA B LEU A 1 160 ? -16.208 3.152 -8.988 0.51 30.06 1249 LEU A CA 1
ATOM 2548 C C A LEU A 1 160 ? -15.095 3.921 -8.281 0.49 25.83 1249 LEU A C 1
ATOM 2549 C C B LEU A 1 160 ? -15.142 4.026 -8.341 0.51 27.82 1249 LEU A C 1
ATOM 2550 O O A LEU A 1 160 ? -15.252 4.265 -7.107 0.49 25.62 1249 LEU A O 1
ATOM 2551 O O B LEU A 1 160 ? -15.402 4.614 -7.288 0.51 25.03 1249 LEU A O 1
ATOM 2582 N N . GLN A 1 161 ? -13.950 4.123 -8.938 1.00 29.56 1250 GLN A N 1
ATOM 2583 C CA . GLN A 1 161 ? -12.843 4.809 -8.283 1.00 28.70 1250 GLN A CA 1
ATOM 2584 C C . GLN A 1 161 ? -13.220 6.227 -7.879 1.00 25.90 1250 GLN A C 1
ATOM 2585 O O . GLN A 1 161 ? -12.746 6.721 -6.847 1.00 26.85 1250 GLN A O 1
ATOM 2600 N N . PHE A 1 162 ? -14.079 6.893 -8.654 1.00 27.13 1251 PHE A N 1
ATOM 2601 C CA . PHE A 1 162 ? -14.452 8.256 -8.297 1.00 28.62 1251 PHE A CA 1
ATOM 2602 C C . PHE A 1 162 ? -15.156 8.316 -6.944 1.00 25.81 1251 PHE A C 1
ATOM 2603 O O . PHE A 1 162 ? -15.084 9.343 -6.261 1.00 27.65 1251 PHE A O 1
ATOM 2620 N N . ILE A 1 163 ? -15.850 7.244 -6.546 1.00 24.82 1252 ILE A N 1
ATOM 2621 C CA . ILE A 1 163 ? -16.484 7.219 -5.233 1.00 23.44 1252 ILE A CA 1
ATOM 2622 C C . ILE A 1 163 ? -15.421 7.145 -4.152 1.00 23.08 1252 ILE A C 1
ATOM 2623 O O . ILE A 1 163 ? -15.455 7.893 -3.171 1.00 23.89 1252 ILE A O 1
ATOM 2639 N N . ILE A 1 164 ? -14.460 6.239 -4.324 1.00 24.04 1253 ILE A N 1
ATOM 2640 C CA . ILE A 1 164 ? -13.351 6.129 -3.382 1.00 24.75 1253 ILE A CA 1
ATOM 2641 C C . ILE A 1 164 ? -12.647 7.473 -3.235 1.00 24.42 1253 ILE A C 1
ATOM 2642 O O . ILE A 1 164 ? -12.339 7.915 -2.118 1.00 25.41 1253 ILE A O 1
ATOM 2658 N N . ASN A 1 165 ? -12.356 8.133 -4.366 1.00 26.00 1254 ASN A N 1
ATOM 2659 C CA . ASN A 1 165 ? -11.662 9.420 -4.314 1.00 27.18 1254 ASN A CA 1
ATOM 2660 C C . ASN A 1 165 ? -12.489 10.463 -3.568 1.00 27.00 1254 ASN A C 1
ATOM 2661 O O . ASN A 1 165 ? -11.947 11.248 -2.778 1.00 29.23 1254 ASN A O 1
ATOM 2672 N N . ALA A 1 166 ? -13.802 10.481 -3.794 1.00 26.00 1255 ALA A N 1
ATOM 2673 C CA . ALA A 1 166 ? -14.656 11.453 -3.120 1.00 25.64 1255 ALA A CA 1
ATOM 2674 C C . ALA A 1 166 ? -14.733 11.198 -1.620 1.00 26.18 1255 ALA A C 1
ATOM 2675 O O . ALA A 1 166 ? -15.025 12.119 -0.853 1.00 26.97 1255 ALA A O 1
ATOM 2682 N N . PHE A 1 167 ? -14.517 9.956 -1.185 1.00 24.57 1256 PHE A N 1
ATOM 2683 C CA . PHE A 1 167 ? -14.586 9.618 0.228 1.00 23.57 1256 PHE A CA 1
ATOM 2684 C C . PHE A 1 167 ? -13.315 9.969 0.996 1.00 22.34 1256 PHE A C 1
ATOM 2685 O O . PHE A 1 167 ? -13.328 9.921 2.230 1.00 22.94 1256 PHE A O 1
ATOM 2702 N N . LYS A 1 168 ? -12.227 10.322 0.322 1.00 24.46 1257 LYS A N 1
ATOM 2703 C CA . LYS A 1 168 ? -11.001 10.667 1.031 1.00 24.70 1257 LYS A CA 1
ATOM 2704 C C . LYS A 1 168 ? -11.244 11.856 1.949 1.00 23.06 1257 LYS A C 1
ATOM 2705 O O . LYS A 1 168 ? -11.698 12.916 1.508 1.00 26.75 1257 LYS A O 1
ATOM 2724 N N . GLY A 1 169 ? -10.883 11.697 3.221 1.00 23.56 1258 GLY A N 1
ATOM 2725 C CA . GLY A 1 169 ? -11.091 12.730 4.213 1.00 25.00 1258 GLY A CA 1
ATOM 2726 C C . GLY A 1 169 ? -12.501 12.817 4.748 1.00 25.64 1258 GLY A C 1
ATOM 2727 O O . GLY A 1 169 ? -12.758 13.639 5.635 1.00 31.47 1258 GLY A O 1
ATOM 2731 N N . GLN A 1 170 ? -13.417 11.990 4.246 1.00 23.06 1259 GLN A N 1
ATOM 2732 C CA . GL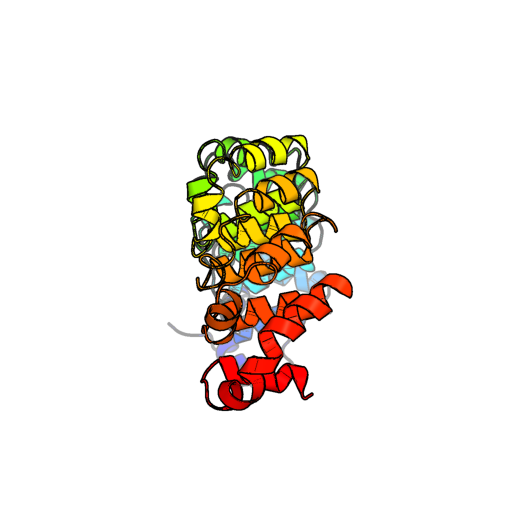N A 1 170 ? -14.820 12.058 4.608 1.00 22.18 1259 GLN A CA 1
ATOM 2733 C C . GLN A 1 170 ? -15.294 10.806 5.328 1.00 19.88 1259 GLN A C 1
ATOM 2734 O O . GLN A 1 170 ? -16.483 10.702 5.647 1.00 20.52 1259 GLN A O 1
ATOM 2748 N N . VAL A 1 171 ? -14.404 9.863 5.623 1.00 20.42 1260 VAL A N 1
ATOM 2749 C CA . VAL A 1 171 ? -14.843 8.564 6.117 1.00 21.18 1260 VAL A CA 1
ATOM 2750 C C . VAL A 1 171 ? -15.520 8.676 7.484 1.00 19.33 1260 VAL A C 1
ATOM 2751 O O . VAL A 1 171 ? -16.537 8.014 7.735 1.00 18.39 1260 VAL A O 1
ATOM 2764 N N . TYR A 1 172 ? -14.972 9.470 8.411 1.00 18.20 1261 TYR A N 1
ATOM 2765 C CA . TYR A 1 172 ? -15.640 9.608 9.709 1.00 18.70 1261 TYR A CA 1
ATOM 2766 C C . TYR A 1 172 ? -17.024 10.221 9.545 1.00 18.17 1261 TYR A C 1
ATOM 2767 O O . TYR A 1 172 ? -18.015 9.722 10.097 1.00 18.17 1261 TYR A O 1
ATOM 2785 N N . SER A 1 173 ? -17.115 11.305 8.777 1.00 18.75 1262 SER A N 1
ATOM 2786 C CA . SER A 1 173 ? -18.394 11.983 8.602 1.00 20.69 1262 SER A CA 1
ATOM 2787 C C . SER A 1 173 ? -19.429 11.048 7.997 1.00 18.94 1262 SER A C 1
ATOM 2788 O O . SER A 1 173 ? -20.591 11.026 8.430 1.00 20.32 1262 SER A O 1
ATOM 2796 N N . LEU A 1 174 ? -19.032 10.260 7.003 1.00 17.44 1263 LEU A N 1
ATOM 2797 C CA . LEU A 1 174 ? -19.969 9.368 6.341 1.00 17.11 1263 LEU A CA 1
ATOM 2798 C C . LEU A 1 174 ? -20.284 8.150 7.191 1.00 15.93 1263 LEU A C 1
ATOM 2799 O O . LEU A 1 174 ? -21.426 7.687 7.195 1.00 15.88 1263 LEU A O 1
ATOM 2815 N N . SER A 1 175 ? -19.305 7.635 7.942 1.00 16.09 1264 SER A N 1
ATOM 2816 C CA . SER A 1 175 ? -19.551 6.461 8.776 1.00 16.14 1264 SER A CA 1
ATOM 2817 C C . SER A 1 175 ? -20.481 6.764 9.944 1.00 14.02 1264 SER A C 1
ATOM 2818 O O . SER A 1 175 ? -21.114 5.834 10.475 1.00 16.07 1264 SER A O 1
ATOM 2826 N N . THR A 1 176 ? -20.598 8.023 10.337 1.00 14.92 1265 THR A N 1
ATOM 2827 C CA . THR A 1 176 ? -21.492 8.441 11.403 1.00 14.89 1265 THR A CA 1
ATOM 2828 C C . THR A 1 176 ? -22.792 9.015 10.866 1.00 14.74 1265 THR A C 1
ATOM 2829 O O . THR A 1 176 ? -23.611 9.504 11.645 1.00 16.68 1265 THR A O 1
ATOM 2840 N N . HIS A 1 177 ? -23.008 8.950 9.545 1.00 15.30 1266 HIS A N 1
ATOM 2841 C CA . HIS A 1 177 ? -24.187 9.487 8.887 1.00 14.96 1266 HIS A CA 1
ATOM 2842 C C . HIS A 1 177 ? -25.193 8.369 8.679 1.00 14.25 1266 HIS A C 1
ATOM 2843 O O . HIS A 1 177 ? -24.797 7.239 8.376 1.00 14.50 1266 HIS A O 1
ATOM 2857 N N . PRO A 1 178 ? -26.495 8.630 8.860 1.00 14.67 1267 PRO A N 1
ATOM 2858 C CA . PRO A 1 178 ? -27.481 7.547 8.742 1.00 14.44 1267 PRO A CA 1
ATOM 2859 C C . PRO A 1 178 ? -27.462 6.857 7.393 1.00 14.09 1267 PRO A C 1
ATOM 2860 O O . PRO A 1 178 ? -27.736 5.656 7.307 1.00 15.86 1267 PRO A O 1
ATOM 2871 N N . TYR A 1 179 ? -27.178 7.592 6.325 1.00 14.30 1268 TYR A N 1
ATOM 2872 C CA . TYR A 1 179 ? -27.156 7.023 4.980 1.00 14.62 1268 TYR A CA 1
ATOM 2873 C C . TYR A 1 179 ? -25.736 6.678 4.552 1.00 16.40 1268 TYR A C 1
ATOM 2874 O O . TYR A 1 179 ? -25.485 5.610 3.970 1.00 16.54 1268 TYR A O 1
ATOM 2892 N N . GLY A 1 180 ? -24.786 7.536 4.902 1.00 15.74 1269 GLY A N 1
ATOM 2893 C CA . GLY A 1 180 ? -23.396 7.280 4.573 1.00 16.96 1269 GLY A CA 1
ATOM 2894 C C . GLY A 1 180 ? -22.867 5.966 5.119 1.00 16.37 1269 GLY A C 1
ATOM 2895 O O . GLY A 1 180 ? -22.055 5.302 4.471 1.00 17.27 1269 GLY A O 1
ATOM 2899 N N . CYS A 1 181 ? -23.312 5.565 6.312 1.00 15.04 1270 CYS A N 1
ATOM 2900 C CA . CYS A 1 181 ? -22.762 4.354 6.909 1.00 15.55 1270 CYS A CA 1
ATOM 2901 C C . CYS A 1 181 ? -23.113 3.123 6.080 1.00 14.71 1270 CYS A C 1
ATOM 2902 O O . CYS A 1 181 ? -22.378 2.127 6.095 1.00 16.08 1270 CYS A O 1
ATOM 2910 N N . ARG A 1 182 ? -24.225 3.175 5.345 1.00 14.53 1271 ARG A N 1
ATOM 2911 C CA . ARG A 1 182 ? -24.620 2.072 4.478 1.00 14.59 1271 ARG A CA 1
ATOM 2912 C C . ARG A 1 182 ? -23.662 1.975 3.299 1.00 14.55 1271 ARG A C 1
ATOM 2913 O O . ARG A 1 182 ? -23.224 0.882 2.919 1.00 15.38 1271 ARG A O 1
ATOM 2934 N N . VAL A 1 183 ? -23.355 3.119 2.690 1.00 15.34 1272 VAL A N 1
ATOM 2935 C CA . VAL A 1 183 ? -22.472 3.143 1.532 1.00 15.65 1272 VAL A CA 1
ATOM 2936 C C . VAL A 1 183 ? -21.068 2.670 1.902 1.00 15.95 1272 VAL A C 1
ATOM 2937 O O . VAL A 1 183 ? -20.442 1.919 1.145 1.00 16.20 1272 VAL A O 1
ATOM 2950 N N . ILE A 1 184 ? -20.550 3.090 3.057 1.00 15.65 1273 ILE A N 1
ATOM 2951 C CA . ILE A 1 184 ? -19.236 2.615 3.507 1.00 15.49 1273 ILE A CA 1
ATOM 2952 C C . ILE A 1 184 ? -19.214 1.093 3.570 1.00 15.44 1273 ILE A C 1
ATOM 2953 O O . ILE A 1 184 ? -18.255 0.448 3.128 1.00 16.00 1273 ILE A O 1
ATOM 2969 N N . GLN A 1 185 ? -20.267 0.492 4.125 1.00 15.22 1274 GLN A N 1
ATOM 2970 C CA . GLN A 1 185 ? -20.306 -0.964 4.221 1.00 15.32 1274 GLN A CA 1
ATOM 2971 C C . GLN A 1 185 ? -20.342 -1.630 2.847 1.00 15.15 1274 GLN A C 1
ATOM 2972 O O . GLN A 1 185 ? -19.689 -2.651 2.636 1.00 16.77 1274 GLN A O 1
ATOM 2986 N N . ARG A 1 186 ? -21.100 -1.072 1.897 1.00 15.23 1275 ARG A N 1
ATOM 2987 C CA . ARG A 1 186 ? -21.083 -1.628 0.546 1.00 16.30 1275 ARG A CA 1
ATOM 2988 C C . ARG A 1 186 ? -19.684 -1.576 -0.044 1.00 17.00 1275 ARG A C 1
ATOM 2989 O O . ARG A 1 186 ? -19.244 -2.528 -0.700 1.00 17.75 1275 ARG A O 1
ATOM 3010 N N . ILE A 1 187 ? -18.974 -0.464 0.155 1.00 16.21 1276 ILE A N 1
ATOM 3011 C CA . ILE A 1 187 ? -17.604 -0.349 -0.344 1.00 17.40 1276 ILE A CA 1
ATOM 3012 C C . ILE A 1 187 ? -16.742 -1.475 0.214 1.00 18.06 1276 ILE A C 1
ATOM 3013 O O . ILE A 1 187 ? -15.982 -2.122 -0.516 1.00 19.30 1276 ILE A O 1
ATOM 3029 N N . LEU A 1 188 ? -16.829 -1.706 1.525 1.00 17.24 1277 LEU A N 1
ATOM 3030 C CA . LEU A 1 188 ? -16.026 -2.750 2.158 1.00 18.40 1277 LEU A CA 1
ATOM 3031 C C . LEU A 1 188 ? -16.356 -4.140 1.618 1.00 19.01 1277 LEU A C 1
ATOM 3032 O O . LEU A 1 188 ? -15.473 -5.015 1.590 1.00 20.76 1277 LEU A O 1
ATOM 3048 N N . GLU A 1 189 ? -17.598 -4.361 1.164 1.00 18.93 1278 GLU A N 1
ATOM 3049 C CA . GLU A 1 189 ? -18.013 -5.657 0.623 1.00 20.73 1278 GLU A CA 1
ATOM 3050 C C . GLU A 1 189 ? -17.563 -5.880 -0.816 1.00 22.47 1278 GLU A C 1
ATOM 3051 O O . GLU A 1 189 ? -17.222 -7.012 -1.186 1.00 24.14 1278 GLU A O 1
ATOM 3063 N N . HIS A 1 190 ? -17.562 -4.834 -1.642 1.00 20.38 1279 HIS A N 1
ATOM 3064 C CA . HIS A 1 190 ? -17.535 -5.003 -3.088 1.00 20.97 1279 HIS A CA 1
ATOM 3065 C C . HIS A 1 190 ? -16.329 -4.391 -3.778 1.00 21.88 1279 HIS A C 1
ATOM 3066 O O . HIS A 1 190 ? -16.029 -4.792 -4.905 1.00 25.23 1279 HIS A O 1
ATOM 3080 N N . CYS A 1 191 ? -15.630 -3.458 -3.153 1.00 21.82 1280 CYS A N 1
ATOM 3081 C CA . CYS A 1 191 ? -14.530 -2.786 -3.822 1.00 22.98 1280 CYS A CA 1
ATOM 3082 C C . CYS A 1 191 ? -13.241 -3.591 -3.688 1.00 24.33 1280 CYS A C 1
ATOM 3083 O O . CYS A 1 191 ? -13.141 -4.522 -2.889 1.00 25.72 1280 CYS A O 1
ATOM 3091 N N . THR A 1 192 ? -12.257 -3.235 -4.513 1.00 24.94 1281 THR A N 1
ATOM 3092 C CA . THR A 1 192 ? -10.998 -3.965 -4.535 1.00 28.07 1281 THR A CA 1
ATOM 3093 C C . THR A 1 192 ? -10.159 -3.619 -3.311 1.00 27.21 1281 THR A C 1
ATOM 3094 O O . THR A 1 192 ? -10.380 -2.615 -2.632 1.00 26.04 1281 THR A O 1
ATOM 3105 N N . ALA A 1 193 ? -9.159 -4.464 -3.049 1.00 28.70 1282 ALA A N 1
ATOM 3106 C CA . ALA A 1 193 ? -8.272 -4.236 -1.914 1.00 30.40 1282 ALA A CA 1
ATOM 3107 C C . ALA A 1 193 ? -7.568 -2.889 -2.024 1.00 30.42 1282 ALA A C 1
ATOM 3108 O O . ALA A 1 193 ? -7.352 -2.210 -1.015 1.00 29.82 1282 ALA A O 1
ATOM 3115 N N . GLU A 1 194 ? -7.198 -2.486 -3.239 1.00 30.45 1283 GLU A N 1
ATOM 3116 C CA . GLU A 1 194 ? -6.578 -1.178 -3.428 1.00 29.85 1283 GLU A CA 1
ATOM 3117 C C . GLU A 1 194 ? -7.558 -0.048 -3.146 1.00 31.37 1283 GLU A C 1
ATOM 3118 O O . GLU A 1 194 ? -7.145 1.068 -2.812 1.00 32.24 1283 GLU A O 1
ATOM 3130 N N . GLN A 1 195 ? -8.851 -0.314 -3.275 1.00 25.60 1284 GLN A N 1
ATOM 3131 C CA . GLN A 1 195 ? -9.848 0.703 -2.978 1.00 25.06 1284 GLN A CA 1
ATOM 3132 C C . GLN A 1 195 ? -10.205 0.728 -1.497 1.00 27.27 1284 GLN A C 1
ATOM 3133 O O . GLN A 1 195 ? -10.434 1.803 -0.924 1.00 26.57 1284 GLN A O 1
ATOM 3147 N N . THR A 1 196 ? -10.292 -0.437 -0.855 1.00 24.92 1285 THR A N 1
ATOM 3148 C CA . THR A 1 196 ? -10.690 -0.443 0.549 1.00 22.54 1285 THR A CA 1
ATOM 3149 C C . THR A 1 196 ? -9.550 -0.049 1.487 1.00 23.36 1285 THR A C 1
ATOM 3150 O O . THR A 1 196 ? -9.820 0.416 2.601 1.00 21.83 1285 THR A O 1
ATOM 3161 N N . THR A 1 197 ? -8.301 -0.203 1.075 1.00 24.36 1286 THR A N 1
ATOM 3162 C CA . THR A 1 197 ? -7.190 0.144 1.960 1.00 25.26 1286 THR A CA 1
ATOM 3163 C C . THR A 1 197 ? -7.251 1.585 2.445 1.00 27.84 1286 THR A C 1
ATOM 3164 O O . THR A 1 197 ? -7.150 1.809 3.665 1.00 24.19 1286 THR A O 1
ATOM 3175 N N . PRO A 1 198 ? -7.400 2.594 1.583 1.00 25.77 1287 PRO A N 1
ATOM 3176 C CA . PRO A 1 198 ? -7.489 3.970 2.093 1.00 28.54 1287 PRO A CA 1
ATOM 3177 C C . PRO A 1 198 ? -8.729 4.212 2.936 1.00 26.44 1287 PRO A C 1
ATOM 3178 O O . PRO A 1 198 ? -8.705 5.068 3.830 1.00 28.09 1287 PRO A O 1
ATOM 3189 N N . ILE A 1 199 ? -9.813 3.475 2.689 1.00 24.66 1288 ILE A N 1
ATOM 3190 C CA . ILE A 1 199 ? -11.014 3.612 3.509 1.00 23.99 1288 ILE A CA 1
ATOM 3191 C C . ILE A 1 199 ? -10.742 3.092 4.913 1.00 20.90 1288 ILE A C 1
ATOM 3192 O O . ILE A 1 199 ? -11.043 3.754 5.914 1.00 21.79 1288 ILE A O 1
ATOM 3208 N N . LEU A 1 200 ? -10.180 1.881 4.997 1.00 20.73 1289 LEU A N 1
ATOM 3209 C CA . LEU A 1 200 ? -9.854 1.267 6.276 1.00 19.15 1289 LEU A CA 1
ATOM 3210 C C . LEU A 1 200 ? -8.798 2.062 7.023 1.00 20.02 1289 LEU A C 1
ATOM 3211 O O . LEU A 1 200 ? -8.905 2.253 8.237 1.00 20.30 1289 LEU A O 1
ATOM 3227 N N . ASP A 1 201 ? -7.773 2.539 6.321 1.00 22.25 1290 ASP A N 1
ATOM 3228 C CA . ASP A 1 201 ? -6.755 3.345 6.986 1.00 24.25 1290 ASP A CA 1
ATOM 3229 C C . ASP A 1 201 ? -7.390 4.554 7.626 1.00 24.36 1290 ASP A C 1
ATOM 3230 O O . ASP A 1 201 ? -7.130 4.879 8.794 1.00 27.59 1290 ASP A O 1
ATOM 3239 N N . GLU A 1 202 ? -8.253 5.232 6.870 1.00 25.70 1291 GLU A N 1
ATOM 3240 C CA . GLU A 1 202 ? -8.869 6.425 7.401 1.00 27.45 1291 GLU A CA 1
ATOM 3241 C C . GLU A 1 202 ? -9.846 6.064 8.502 1.00 22.24 1291 GLU A C 1
ATOM 3242 O O . GLU A 1 202 ? -9.954 6.797 9.495 1.00 26.14 1291 GLU A O 1
ATOM 3254 N N A LEU A 1 203 ? -10.582 4.949 8.344 0.67 24.00 1292 LEU A N 1
ATOM 3255 N N B LEU A 1 203 ? -10.533 4.923 8.370 0.33 24.35 1292 LEU A N 1
ATOM 3256 C CA A LEU A 1 203 ? -11.451 4.458 9.413 0.67 21.17 1292 LEU A CA 1
ATOM 3257 C CA B LEU A 1 203 ? -11.458 4.468 9.404 0.33 21.39 1292 LEU A CA 1
ATOM 3258 C C A LEU A 1 203 ? -10.693 4.319 10.726 0.67 19.27 1292 LEU A C 1
ATOM 3259 C C B LEU A 1 203 ? -10.748 4.180 10.723 0.33 24.76 1292 LEU A C 1
ATOM 3260 O O A LEU A 1 203 ? -11.198 4.695 11.793 0.67 20.12 1292 LEU A O 1
ATOM 3261 O O B LEU A 1 203 ? -11.339 4.347 11.796 0.33 24.52 1292 LEU A O 1
ATOM 3292 N N . HIS A 1 204 ? -9.496 3.728 10.668 1.00 20.89 1293 HIS A N 1
ATOM 3293 C CA . HIS A 1 204 ? -8.719 3.433 11.866 1.00 21.89 1293 HIS A CA 1
ATOM 3294 C C . HIS A 1 204 ? -8.173 4.689 12.535 1.00 19.58 1293 HIS A C 1
ATOM 3295 O O . HIS A 1 204 ? -7.601 4.584 13.622 1.00 27.59 1293 HIS A O 1
ATOM 3310 N N . GLU A 1 205 ? -8.323 5.855 11.937 1.00 21.74 1294 GLU A N 1
ATOM 3311 C CA . GLU A 1 205 ? -8.015 7.098 12.630 1.00 21.88 1294 GLU A CA 1
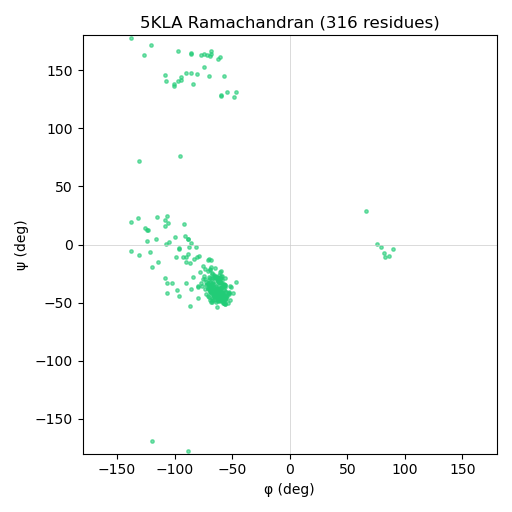ATOM 3312 C C . GLU A 1 205 ? -9.153 7.540 13.538 1.00 22.32 1294 GLU A C 1
ATOM 3313 O O . GLU A 1 205 ? -9.025 8.583 14.209 1.00 24.78 1294 GLU A O 1
ATOM 3325 N N . HIS A 1 206 ? -10.264 6.785 13.553 1.00 16.93 1295 HIS A N 1
ATOM 3326 C CA . HIS A 1 206 ? -11.450 7.216 14.279 1.00 15.95 1295 HIS A CA 1
ATOM 3327 C C . HIS A 1 206 ? -12.122 6.087 15.038 1.00 14.87 1295 HIS A C 1
ATOM 3328 O O . HIS A 1 206 ? -13.289 6.219 15.396 1.00 15.33 1295 HIS A O 1
ATOM 3342 N N . THR A 1 207 ? -11.411 4.992 15.292 1.00 16.09 1296 THR A N 1
ATOM 3343 C CA . THR A 1 207 ? -12.027 3.789 15.838 1.00 16.00 1296 THR A CA 1
ATOM 3344 C C . THR A 1 207 ? -12.809 4.075 17.118 1.00 14.21 1296 THR A C 1
ATOM 3345 O O . THR A 1 207 ? -13.942 3.625 17.280 1.00 14.56 1296 THR A O 1
ATOM 3356 N N . GLU A 1 208 ? -12.179 4.762 18.063 1.00 14.47 1297 GLU A N 1
ATOM 3357 C CA . GLU A 1 208 ? -12.782 4.931 19.375 1.00 15.32 1297 GLU A CA 1
ATOM 3358 C C . GLU A 1 208 ? -14.089 5.704 19.279 1.00 14.69 1297 GLU A C 1
ATOM 3359 O O . GLU A 1 208 ? -15.087 5.344 19.931 1.00 16.21 1297 GLU A O 1
ATOM 3371 N N . GLN A 1 209 ? -14.143 6.732 18.436 1.00 13.81 1298 GLN A N 1
ATOM 3372 C CA . GLN A 1 209 ? -15.403 7.444 18.256 1.00 14.26 1298 GLN A CA 1
ATOM 3373 C C . GLN A 1 209 ? -16.439 6.587 17.551 1.00 13.77 1298 GLN A C 1
ATOM 3374 O O . GLN A 1 209 ? -17.623 6.596 17.916 1.00 14.47 1298 GLN A O 1
ATOM 3388 N N . LEU A 1 210 ? -16.043 5.852 16.526 1.00 13.26 1299 LEU A N 1
ATOM 3389 C CA . LEU A 1 210 ? -17.015 5.074 15.768 1.00 13.62 1299 LEU A CA 1
ATOM 3390 C C . LEU A 1 210 ? -17.679 3.995 16.623 1.00 13.30 1299 LEU A C 1
ATOM 3391 O O . LEU A 1 210 ? -18.870 3.704 16.452 1.00 13.84 1299 LEU A O 1
ATOM 3407 N N . ILE A 1 211 ? -16.905 3.364 17.512 1.00 13.08 1300 ILE A N 1
ATOM 3408 C CA . ILE A 1 211 ? -17.407 2.265 18.331 1.00 14.13 1300 ILE A CA 1
ATOM 3409 C C . ILE A 1 211 ? -18.628 2.683 19.119 1.00 14.09 1300 ILE A C 1
ATOM 3410 O O . ILE A 1 211 ? -19.539 1.865 19.341 1.00 15.43 1300 ILE A O 1
ATOM 3426 N N . GLN A 1 212 ? -18.682 3.933 19.560 1.00 13.47 1301 GLN A N 1
ATOM 3427 C CA . GLN A 1 212 ? -19.769 4.368 20.425 1.00 14.93 1301 GLN A CA 1
ATOM 3428 C C . GLN A 1 212 ? -20.744 5.309 19.713 1.00 13.35 1301 GLN A C 1
ATOM 3429 O O . GLN A 1 212 ? -21.553 5.966 20.367 1.00 14.73 1301 GLN A O 1
ATOM 3443 N N . ASP A 1 213 ? -20.693 5.364 18.383 1.00 13.35 1302 ASP A N 1
ATOM 3444 C CA . ASP A 1 213 ? -21.583 6.191 17.589 1.00 13.22 1302 ASP A CA 1
ATOM 3445 C C . ASP A 1 213 ? -22.808 5.407 17.113 1.00 13.17 1302 ASP A C 1
ATOM 3446 O O . ASP A 1 213 ? -22.722 4.230 16.796 1.00 12.97 1302 ASP A O 1
ATOM 3455 N N . GLN A 1 214 ? -23.946 6.103 17.060 1.00 12.71 1303 GLN A N 1
ATOM 3456 C CA . GLN A 1 214 ? -25.225 5.540 16.617 1.00 13.20 1303 GLN A CA 1
ATOM 3457 C C . GLN A 1 214 ? -25.131 4.785 15.294 1.00 12.04 1303 GLN A C 1
ATOM 3458 O O . GLN A 1 214 ? -25.764 3.740 15.127 1.00 13.01 1303 GLN A O 1
ATOM 3472 N N . TYR A 1 215 ? -24.381 5.326 14.331 1.00 12.55 1304 TYR A N 1
ATOM 3473 C CA . TYR A 1 215 ? -24.212 4.677 13.031 1.00 12.57 1304 TYR A CA 1
ATOM 3474 C C . TYR A 1 215 ? -22.833 4.062 12.838 1.00 12.97 1304 TYR A C 1
ATOM 3475 O O . TYR A 1 215 ? -22.709 3.000 12.227 1.00 12.95 1304 TYR A O 1
ATOM 3493 N N . GLY A 1 216 ? -21.800 4.672 13.404 1.00 12.78 1305 GLY A N 1
ATOM 3494 C CA . GLY A 1 216 ? -20.468 4.137 13.252 1.00 13.29 1305 GLY A CA 1
ATOM 3495 C C . GLY A 1 216 ? -20.306 2.762 13.855 1.00 12.69 1305 GLY A C 1
ATOM 3496 O O . GLY A 1 216 ? -19.488 1.976 13.381 1.00 13.25 1305 GLY A O 1
ATOM 3500 N N . ASN A 1 217 ? -21.098 2.427 14.888 1.00 12.03 1306 ASN A N 1
ATOM 3501 C CA . ASN A 1 217 ? -20.929 1.116 15.505 1.00 12.44 1306 ASN A CA 1
ATOM 3502 C C . ASN A 1 217 ? -21.230 0.012 14.510 1.00 11.99 1306 ASN A C 1
ATOM 3503 O O . ASN A 1 217 ? -20.665 -1.082 14.605 1.00 12.79 1306 ASN A O 1
ATOM 3514 N N . TYR A 1 218 ? -22.121 0.263 13.550 1.00 12.28 1307 TYR A N 1
ATOM 3515 C CA . TYR A 1 218 ? -22.421 -0.745 12.535 1.00 12.43 1307 TYR A CA 1
ATOM 3516 C C . TYR A 1 218 ? -21.252 -0.956 11.582 1.00 12.56 1307 TYR A C 1
ATOM 3517 O O . TYR A 1 218 ? -21.028 -2.068 11.116 1.00 13.54 1307 TYR A O 1
ATOM 3535 N N . VAL A 1 219 ? -20.519 0.100 11.253 1.00 12.57 1308 VAL A N 1
ATOM 3536 C CA . VAL A 1 219 ? -19.357 -0.033 10.383 1.00 13.34 1308 VAL A CA 1
ATOM 3537 C C . VAL A 1 219 ? -18.275 -0.840 11.078 1.00 13.58 1308 VAL A C 1
ATOM 3538 O O . VAL A 1 219 ? -17.636 -1.706 10.483 1.00 14.30 1308 VAL A O 1
ATOM 3551 N N . ILE A 1 220 ? -18.042 -0.566 12.358 1.00 13.04 1309 ILE A N 1
ATOM 3552 C CA . ILE A 1 220 ? -17.062 -1.331 13.126 1.00 13.50 1309 ILE A CA 1
ATOM 3553 C C . ILE A 1 220 ? -17.471 -2.804 13.198 1.00 12.83 1309 ILE A C 1
ATOM 3554 O O . ILE A 1 220 ? -16.649 -3.702 13.001 1.00 13.90 1309 ILE A O 1
ATOM 3570 N N . GLN A 1 221 ? -18.745 -3.079 13.500 1.00 12.85 1310 GLN A N 1
ATOM 3571 C CA . GLN A 1 221 ? -19.194 -4.467 13.525 1.00 13.13 1310 GLN A CA 1
ATOM 3572 C C . GLN A 1 221 ? -19.011 -5.146 12.175 1.00 13.64 1310 GLN A C 1
ATOM 3573 O O . GLN A 1 221 ? -18.677 -6.330 12.120 1.00 14.85 1310 GLN A O 1
ATOM 3587 N N . HIS A 1 222 ? -19.231 -4.418 11.080 1.00 13.48 1311 HIS A N 1
ATOM 3588 C CA . HIS A 1 222 ? -19.061 -4.988 9.746 1.00 14.55 1311 HIS A CA 1
ATOM 3589 C C . HIS A 1 222 ? -17.639 -5.488 9.548 1.00 14.94 1311 HIS A C 1
ATOM 3590 O O . HIS A 1 222 ? -17.426 -6.607 9.079 1.00 15.77 1311 HIS A O 1
ATOM 3604 N N . VAL A 1 223 ? -16.650 -4.688 9.945 1.00 14.55 1312 VAL A N 1
ATOM 3605 C CA . VAL A 1 223 ? -15.253 -5.103 9.798 1.00 16.08 1312 VAL A CA 1
ATOM 3606 C C . VAL A 1 223 ? -14.961 -6.313 10.678 1.00 15.69 1312 VAL A C 1
ATOM 3607 O O . VAL A 1 223 ? -14.260 -7.238 10.265 1.00 16.94 1312 VAL A O 1
ATOM 3620 N N . LEU A 1 224 ? -15.502 -6.331 11.902 1.00 14.88 1313 LEU A N 1
ATOM 3621 C CA . LEU A 1 224 ? -15.287 -7.488 12.767 1.00 15.81 1313 LEU A CA 1
ATOM 3622 C C . LEU A 1 224 ? -15.905 -8.754 12.187 1.00 16.24 1313 LEU A C 1
ATOM 3623 O O . LEU A 1 224 ? -15.340 -9.841 12.328 1.00 18.30 1313 LEU A O 1
ATOM 3639 N N . GLU A 1 225 ? -17.048 -8.638 11.516 1.00 17.15 1314 GLU A N 1
ATOM 3640 C CA . GLU A 1 225 ? -17.737 -9.819 10.994 1.00 18.96 1314 GLU A CA 1
ATOM 3641 C C . GLU A 1 225 ? -17.201 -10.266 9.645 1.00 19.03 1314 GLU A C 1
ATOM 3642 O O . GLU A 1 225 ? -17.291 -11.457 9.325 1.00 22.82 1314 GLU A O 1
ATOM 3654 N N . HIS A 1 226 ? -16.657 -9.342 8.851 1.00 18.99 1315 HIS A N 1
ATOM 3655 C CA . HIS A 1 226 ? -16.363 -9.613 7.447 1.00 19.82 1315 HIS A CA 1
ATOM 3656 C C . HIS A 1 226 ? -14.963 -9.231 7.000 1.00 20.38 1315 HIS A C 1
ATOM 3657 O O . HIS A 1 226 ? -14.578 -9.595 5.876 1.00 22.52 1315 HIS A O 1
ATOM 3671 N N . GLY A 1 227 ? -14.185 -8.532 7.808 1.00 20.40 1316 GLY A N 1
ATOM 3672 C CA . GLY A 1 227 ? -12.923 -7.985 7.365 1.00 22.47 1316 GLY A CA 1
ATOM 3673 C C . GLY A 1 227 ? -11.763 -8.952 7.533 1.00 23.11 1316 GLY A C 1
ATOM 3674 O O . GLY A 1 227 ? -11.914 -10.090 7.975 1.00 24.33 1316 GLY A O 1
ATOM 3678 N N . LYS A 1 228 ? -10.580 -8.459 7.186 1.00 22.06 1317 LYS A N 1
ATOM 3679 C CA . LYS A 1 228 ? -9.353 -9.237 7.323 1.00 22.45 1317 LYS A CA 1
ATOM 3680 C C . LYS A 1 228 ? -8.928 -9.318 8.784 1.00 23.04 1317 LYS A C 1
ATOM 3681 O O . LYS A 1 228 ? -9.174 -8.411 9.577 1.00 20.96 1317 LYS A O 1
ATOM 3700 N N . GLN A 1 229 ? -8.220 -10.396 9.124 1.00 25.86 1318 GLN A N 1
ATOM 3701 C CA . GLN A 1 229 ? -7.751 -10.583 10.496 1.00 24.25 1318 GLN A CA 1
ATOM 3702 C C . GLN A 1 229 ? -6.976 -9.368 11.004 1.00 25.14 1318 GLN A C 1
ATOM 3703 O O . GLN A 1 229 ? -7.155 -8.952 12.153 1.00 24.65 1318 GLN A O 1
ATOM 3717 N N . GLU A 1 230 ? -6.113 -8.784 10.169 1.00 24.84 1319 GLU A N 1
ATOM 3718 C CA . GLU A 1 230 ? -5.314 -7.637 10.599 1.00 25.73 1319 GLU A CA 1
ATOM 3719 C C . GLU A 1 230 ? -6.198 -6.481 11.056 1.00 21.83 1319 GLU A C 1
ATOM 3720 O O . GLU A 1 230 ? -5.908 -5.824 12.064 1.00 22.03 1319 GLU A O 1
ATOM 3732 N N . ASP A 1 231 ? -7.273 -6.202 10.322 1.00 20.82 1320 ASP A N 1
ATOM 3733 C CA . ASP A 1 231 ? -8.151 -5.103 10.698 1.00 19.23 1320 ASP A CA 1
ATOM 3734 C C . ASP A 1 231 ? -8.943 -5.443 11.952 1.00 17.75 1320 ASP A C 1
ATOM 3735 O O . ASP A 1 231 ? -9.197 -4.573 12.798 1.00 17.91 1320 ASP A O 1
ATOM 3744 N N . LYS A 1 232 ? -9.378 -6.693 12.085 1.00 18.40 1321 LYS A N 1
ATOM 3745 C CA . LYS A 1 232 ? -10.067 -7.088 13.307 1.00 18.54 1321 LYS A CA 1
ATOM 3746 C C . LYS A 1 232 ? -9.189 -6.871 14.534 1.00 17.42 1321 LYS A C 1
ATOM 3747 O O . LYS A 1 232 ? -9.669 -6.410 15.576 1.00 17.10 1321 LYS A O 1
ATOM 3766 N N . SER A 1 233 ? -7.902 -7.195 14.436 1.00 18.15 1322 SER A N 1
ATOM 3767 C CA . SER A 1 233 ? -7.013 -7.045 15.586 1.00 18.52 1322 SER A CA 1
ATOM 3768 C C . SER A 1 233 ? -6.800 -5.581 15.943 1.00 21.37 1322 SER A C 1
ATOM 3769 O O . SER A 1 233 ? -6.706 -5.237 17.127 1.00 19.68 1322 SER A O 1
ATOM 3777 N N . ILE A 1 234 ? -6.694 -4.702 14.945 1.00 19.73 1323 ILE A N 1
ATOM 3778 C CA . ILE A 1 234 ? -6.620 -3.269 15.221 1.00 21.98 1323 ILE A CA 1
ATOM 3779 C C . ILE A 1 234 ? -7.840 -2.828 16.015 1.00 20.80 1323 ILE A C 1
ATOM 3780 O O . ILE A 1 234 ? -7.740 -2.092 17.006 1.00 21.96 1323 ILE A O 1
ATOM 3796 N N . LEU A 1 235 ? -9.023 -3.243 15.577 1.00 18.92 1324 LEU A N 1
ATOM 3797 C CA . LEU A 1 235 ? -10.236 -2.857 16.283 1.00 18.62 1324 LEU A CA 1
ATOM 3798 C C . LEU A 1 235 ? -10.225 -3.385 17.706 1.00 18.25 1324 LEU A C 1
ATOM 3799 O O . LEU A 1 235 ? -10.562 -2.667 18.659 1.00 18.97 1324 LEU A O 1
ATOM 3815 N N . ILE A 1 236 ? -9.876 -4.655 17.868 1.00 17.35 1325 ILE A N 1
ATOM 3816 C CA . ILE A 1 236 ? -9.854 -5.234 19.205 1.00 18.51 1325 ILE A CA 1
ATOM 3817 C C . ILE A 1 236 ? -8.886 -4.469 20.110 1.00 19.54 1325 ILE A C 1
ATOM 3818 O O . ILE A 1 236 ? -9.103 -4.361 21.328 1.00 18.06 1325 ILE A O 1
ATOM 3834 N N . ASN A 1 237 ? -7.857 -3.847 19.538 1.00 19.97 1326 ASN A N 1
ATOM 3835 C CA . ASN A 1 237 ? -6.925 -3.078 20.363 1.00 20.21 1326 ASN A CA 1
ATOM 3836 C C . ASN A 1 237 ? -7.520 -1.777 20.915 1.00 22.16 1326 ASN A C 1
ATOM 3837 O O . ASN A 1 237 ? -6.955 -1.224 21.871 1.00 22.42 1326 ASN A O 1
ATOM 3848 N N A SER A 1 238 ? -8.623 -1.271 20.352 0.62 19.88 1327 SER A N 1
ATOM 3849 N N B SER A 1 238 ? -8.621 -1.283 20.355 0.38 20.91 1327 SER A N 1
ATOM 3850 C CA A SER A 1 238 ? -9.351 -0.135 20.916 0.62 21.05 1327 SER A CA 1
ATOM 3851 C CA B SER A 1 238 ? -9.334 -0.140 20.914 0.38 22.20 1327 SER A CA 1
ATOM 3852 C C A SER A 1 238 ? -10.410 -0.548 21.922 0.62 19.31 1327 SER A C 1
ATOM 3853 C C B SER A 1 238 ? -10.413 -0.549 21.907 0.38 21.19 1327 SER A C 1
ATOM 3854 O O A SER A 1 238 ? -11.081 0.325 22.496 0.62 21.87 1327 SER A O 1
ATOM 3855 O O B SER A 1 238 ? -11.096 0.324 22.461 0.38 22.46 1327 SER A O 1
ATOM 3870 N N . VAL A 1 239 ? -10.576 -1.851 22.141 1.00 18.37 1328 VAL A N 1
ATOM 3871 C CA . VAL A 1 239 ? -11.523 -2.350 23.105 1.00 17.33 1328 VAL A CA 1
ATOM 3872 C C . VAL A 1 239 ? -10.826 -2.938 24.328 1.00 17.75 1328 VAL A C 1
ATOM 3873 O O . VAL A 1 239 ? -11.348 -2.819 25.436 1.00 16.85 1328 VAL A O 1
ATOM 3887 N N . ARG A 1 240 ? -9.646 -3.529 24.188 1.00 19.82 1329 ARG A N 1
ATOM 3888 C CA A ARG A 1 240 ? -8.975 -4.109 25.347 0.45 20.05 1329 ARG A CA 1
ATOM 3889 C CA B ARG A 1 240 ? -9.014 -4.116 25.359 0.55 20.12 1329 ARG A CA 1
ATOM 3890 C C . ARG A 1 240 ? -8.780 -3.049 26.428 1.00 18.86 1329 ARG A C 1
ATOM 3891 O O . ARG A 1 240 ? -8.444 -1.898 26.145 1.00 19.59 1329 ARG A O 1
ATOM 3932 N N . GLY A 1 241 ? -9.017 -3.433 27.686 1.00 18.71 1330 GLY A N 1
ATOM 3933 C CA . GLY A 1 241 ? -8.972 -2.522 28.819 1.00 19.15 1330 GLY A CA 1
ATOM 3934 C C . GLY A 1 241 ? -10.230 -1.708 29.021 1.00 16.34 1330 GLY A C 1
ATOM 3935 O O . GLY A 1 241 ? -10.349 -0.994 30.026 1.00 18.93 1330 GLY A O 1
ATOM 3939 N N . LYS A 1 242 ? -11.165 -1.784 28.088 1.00 14.38 1331 LYS A N 1
ATOM 3940 C CA . LYS A 1 242 ? -12.364 -0.964 28.080 1.00 14.81 1331 LYS A CA 1
ATOM 3941 C C . LYS A 1 242 ? -13.622 -1.810 28.050 1.00 13.58 1331 LYS A C 1
ATOM 3942 O O . LYS A 1 242 ? -14.728 -1.287 27.830 1.00 14.57 1331 LYS A O 1
ATOM 3961 N N . VAL A 1 243 ? -13.494 -3.111 28.282 1.00 14.09 1332 VAL A N 1
ATOM 3962 C CA . VAL A 1 243 ? -14.636 -4.009 28.132 1.00 14.03 1332 VAL A CA 1
ATOM 3963 C C . VAL A 1 243 ? -15.764 -3.638 29.077 1.00 13.35 1332 VAL A C 1
ATOM 3964 O O . VAL A 1 243 ? -16.929 -3.578 28.667 1.00 13.80 1332 VAL A O 1
ATOM 3977 N N . LEU A 1 244 ? -15.459 -3.418 30.348 1.00 14.10 1333 LEU A N 1
ATOM 3978 C CA . LEU A 1 244 ? -16.511 -3.112 31.303 1.00 14.29 1333 LEU A CA 1
ATOM 3979 C C . LEU A 1 244 ? -17.304 -1.887 30.879 1.00 14.23 1333 LEU A C 1
ATOM 3980 O O . LEU A 1 244 ? -18.534 -1.916 30.881 1.00 15.05 1333 LEU A O 1
ATOM 3996 N N . VAL A 1 245 ? -16.629 -0.786 30.553 1.00 14.40 1334 VAL A N 1
ATOM 3997 C CA . VAL A 1 245 ? -17.338 0.450 30.224 1.00 14.75 1334 VAL A CA 1
ATOM 3998 C C . VAL A 1 245 ? -18.103 0.315 28.916 1.00 13.72 1334 VAL A C 1
ATOM 3999 O O . VAL A 1 245 ? -19.281 0.687 28.822 1.00 13.54 1334 VAL A O 1
ATOM 4012 N N . LEU A 1 246 ? -17.450 -0.199 27.875 1.00 12.72 1335 LEU A N 1
ATOM 4013 C CA . LEU A 1 246 ? -18.112 -0.258 26.581 1.00 12.73 1335 LEU A CA 1
ATOM 4014 C C . LEU A 1 246 ? -19.278 -1.235 26.595 1.00 12.33 1335 LEU A C 1
ATOM 4015 O O . LEU A 1 246 ? -20.245 -1.046 25.854 1.00 13.23 1335 LEU A O 1
ATOM 4031 N N . SER A 1 247 ? -19.220 -2.274 27.422 1.00 12.40 1336 SER A N 1
ATOM 4032 C CA A SER A 1 247 ? -20.317 -3.232 27.487 0.72 13.15 1336 SER A CA 1
ATOM 4033 C CA B SER A 1 247 ? -20.313 -3.237 27.490 0.28 12.94 1336 SER A CA 1
ATOM 4034 C C . SER A 1 247 ? -21.594 -2.619 28.028 1.00 12.53 1336 SER A C 1
ATOM 4035 O O . SER A 1 247 ? -22.677 -3.165 27.777 1.00 13.20 1336 SER A O 1
ATOM 4050 N N . GLN A 1 248 ? -21.493 -1.518 28.769 1.00 12.60 1337 GLN A N 1
ATOM 4051 C CA . GLN A 1 248 ? -22.647 -0.847 29.346 1.00 13.17 1337 GLN A CA 1
ATOM 4052 C C 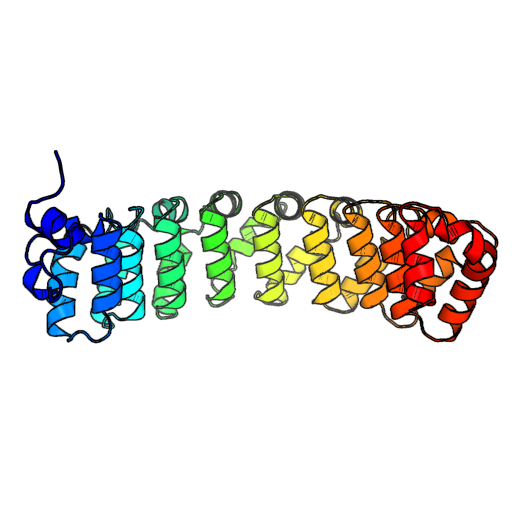. GLN A 1 248 ? -23.252 0.195 28.404 1.00 13.34 1337 GLN A C 1
ATOM 4053 O O . GLN A 1 248 ? -24.203 0.883 28.787 1.00 14.69 1337 GLN A O 1
ATOM 4067 N N . HIS A 1 249 ? -22.752 0.313 27.181 1.00 12.95 1338 HIS A N 1
ATOM 4068 C CA . HIS A 1 249 ? -23.194 1.333 26.236 1.00 12.78 1338 HIS A CA 1
ATOM 4069 C C . HIS A 1 249 ? -24.171 0.718 25.231 1.00 12.67 1338 HIS A C 1
ATOM 4070 O O . HIS A 1 249 ? -23.947 -0.373 24.714 1.00 12.43 1338 HIS A O 1
ATOM 4084 N N . LYS A 1 250 ? -25.260 1.428 24.944 1.00 12.81 1339 LYS A N 1
ATOM 4085 C CA . LYS A 1 250 ? -26.274 0.897 24.036 1.00 12.79 1339 LYS A CA 1
ATOM 4086 C C . LYS A 1 250 ? -25.670 0.486 22.707 1.00 12.98 1339 LYS A C 1
ATOM 4087 O O . LYS A 1 250 ? -26.033 -0.547 22.145 1.00 13.23 1339 LYS A O 1
ATOM 4106 N N . PHE A 1 251 ? -24.792 1.322 22.151 1.00 12.69 1340 PHE A N 1
ATOM 4107 C CA . PHE A 1 251 ? -24.241 1.046 20.834 1.00 12.84 1340 PHE A CA 1
ATOM 4108 C C . PHE A 1 251 ? -23.014 0.147 20.969 1.00 12.81 1340 PHE A C 1
ATOM 4109 O O . PHE A 1 251 ? -22.919 -0.908 20.319 1.00 13.01 1340 PHE A O 1
ATOM 4126 N N . ALA A 1 252 ? -22.048 0.544 21.809 1.00 12.21 1341 ALA A N 1
ATOM 4127 C CA . ALA A 1 252 ? -20.766 -0.145 21.868 1.00 12.56 1341 ALA A CA 1
ATOM 4128 C C . ALA A 1 252 ? -20.859 -1.545 22.456 1.00 12.05 1341 ALA A C 1
ATOM 4129 O O . ALA A 1 252 ? -19.995 -2.382 22.150 1.00 12.16 1341 ALA A O 1
ATOM 4136 N N . SER A 1 253 ? -21.910 -1.860 23.229 1.00 11.74 1342 SER A N 1
ATOM 4137 C CA . SER A 1 253 ? -22.040 -3.219 23.734 1.00 11.75 1342 SER A CA 1
ATOM 4138 C C . SER A 1 253 ? -22.063 -4.222 22.578 1.00 11.97 1342 SER A C 1
ATOM 4139 O O . SER A 1 253 ? -21.544 -5.341 22.687 1.00 11.93 1342 SER A O 1
ATOM 4147 N N . ASN A 1 254 ? -22.661 -3.842 21.451 1.00 11.60 1343 ASN A N 1
ATOM 4148 C CA . ASN A 1 254 ? -22.730 -4.720 20.280 1.00 11.81 1343 ASN A CA 1
ATOM 4149 C C . ASN A 1 254 ? -21.355 -4.920 19.664 1.00 11.70 1343 ASN A C 1
ATOM 4150 O O . ASN A 1 254 ? -21.018 -6.016 19.205 1.00 12.76 1343 ASN A O 1
ATOM 4161 N N . VAL A 1 255 ? -20.533 -3.875 19.676 1.00 12.00 1344 VAL A N 1
ATOM 4162 C CA . VAL A 1 255 ? -19.153 -3.993 19.235 1.00 11.99 1344 VAL A CA 1
ATOM 4163 C C . VAL A 1 255 ? -18.388 -4.957 20.130 1.00 11.47 1344 VAL A C 1
ATOM 4164 O O . VAL A 1 255 ? -17.634 -5.799 19.635 1.00 12.39 1344 VAL A O 1
ATOM 4177 N N . VAL A 1 256 ? -18.546 -4.854 21.446 1.00 11.88 1345 VAL A N 1
ATOM 4178 C CA . VAL A 1 256 ? -17.845 -5.775 22.349 1.00 12.42 1345 VAL A CA 1
ATOM 4179 C C . VAL A 1 256 ? -18.233 -7.211 22.031 1.00 12.31 1345 VAL A C 1
ATOM 4180 O O . VAL A 1 256 ? -17.381 -8.105 21.998 1.00 12.38 1345 VAL A O 1
ATOM 4193 N N . GLU A 1 257 ? -19.527 -7.469 21.792 1.00 12.15 1346 GLU A N 1
ATOM 4194 C CA . GLU A 1 257 ? -19.934 -8.825 21.457 1.00 12.67 1346 GLU A CA 1
ATOM 4195 C C . GLU A 1 257 ? -19.244 -9.312 20.194 1.00 12.51 1346 GLU A C 1
ATOM 4196 O O . GLU A 1 257 ? -18.794 -10.459 20.129 1.00 13.17 1346 GLU A O 1
ATOM 4208 N N . LYS A 1 258 ? -19.180 -8.469 19.152 1.00 12.70 1347 LYS A N 1
ATOM 4209 C CA . LYS A 1 258 ? -18.525 -8.893 17.919 1.00 12.66 1347 LYS A CA 1
ATOM 4210 C C . LYS A 1 258 ? -17.035 -9.092 18.120 1.00 13.04 1347 LYS A C 1
ATOM 4211 O O . LYS A 1 258 ? -16.446 -9.964 17.470 1.00 13.69 1347 LYS A O 1
ATOM 4230 N N . CYS A 1 259 ? -16.399 -8.330 19.005 1.00 12.58 1348 CYS A N 1
ATOM 4231 C CA . CYS A 1 259 ? -14.994 -8.559 19.305 1.00 13.23 1348 CYS A CA 1
ATOM 4232 C C . CYS A 1 259 ? -14.790 -9.937 19.911 1.00 13.21 1348 CYS A C 1
ATOM 4233 O O . CYS A 1 259 ? -13.907 -10.677 19.478 1.00 14.34 1348 CYS A O 1
ATOM 4241 N N . VAL A 1 260 ? -15.585 -10.312 20.919 1.00 14.20 1349 VAL A N 1
ATOM 4242 C CA . VAL A 1 260 ? -15.339 -11.629 21.516 1.00 14.55 1349 VAL A CA 1
ATOM 4243 C C . VAL A 1 260 ? -15.715 -12.750 20.559 1.00 14.62 1349 VAL A C 1
ATOM 4244 O O . VAL A 1 260 ? -15.144 -13.847 20.625 1.00 16.39 1349 VAL A O 1
ATOM 4257 N N . THR A 1 261 ? -16.673 -12.521 19.675 1.00 14.32 1350 THR A N 1
ATOM 4258 C CA . THR A 1 261 ? -17.059 -13.542 18.711 1.00 15.49 1350 THR A CA 1
ATOM 4259 C C . THR A 1 261 ? -15.984 -13.762 17.655 1.00 14.15 1350 THR A C 1
ATOM 4260 O O . THR A 1 261 ? -15.690 -14.905 17.297 1.00 17.07 1350 THR A O 1
ATOM 4271 N N . HIS A 1 262 ? -15.413 -12.690 17.126 1.00 14.48 1351 HIS A N 1
ATOM 4272 C CA . HIS A 1 262 ? -14.561 -12.778 15.946 1.00 15.15 1351 HIS A CA 1
ATOM 4273 C C . HIS A 1 262 ? -13.080 -12.646 16.245 1.00 13.99 1351 HIS A C 1
ATOM 4274 O O . HIS A 1 262 ? -12.263 -12.710 15.322 1.00 16.88 1351 HIS A O 1
ATOM 4288 N N . ALA A 1 263 ? -12.721 -12.523 17.510 1.00 15.03 1352 ALA A N 1
ATOM 4289 C CA . ALA A 1 263 ? -11.337 -12.501 17.965 1.00 14.93 1352 ALA A CA 1
ATOM 4290 C C . ALA A 1 263 ? -10.629 -13.814 17.629 1.00 15.50 1352 ALA A C 1
ATOM 4291 O O . ALA A 1 263 ? -11.243 -14.867 17.462 1.00 16.28 1352 ALA A O 1
ATOM 4298 N N . THR A 1 264 ? -9.291 -13.756 17.604 1.00 16.04 1353 THR A N 1
ATOM 4299 C CA . THR A 1 264 ? -8.487 -14.967 17.672 1.00 16.47 1353 THR A CA 1
ATOM 4300 C C . THR A 1 264 ? -8.633 -15.590 19.065 1.00 14.34 1353 THR A C 1
ATOM 4301 O O . THR A 1 264 ? -9.156 -14.972 19.994 1.00 14.89 1353 THR A O 1
ATOM 4312 N N . ARG A 1 265 ? -8.185 -16.831 19.212 1.00 15.16 1354 ARG A N 1
ATOM 4313 C CA . ARG A 1 265 ? -8.322 -17.515 20.496 1.00 15.55 1354 ARG A CA 1
ATOM 4314 C C . ARG A 1 265 ? -7.695 -16.701 21.617 1.00 15.01 1354 ARG A C 1
ATOM 4315 O O . ARG A 1 265 ? -8.284 -16.551 22.687 1.00 15.34 1354 ARG A O 1
ATOM 4336 N N . GLY A 1 266 ? -6.494 -16.184 21.383 1.00 14.95 1355 GLY A N 1
ATOM 4337 C CA . GLY A 1 266 ? -5.796 -15.444 22.424 1.00 15.51 1355 GLY A CA 1
ATOM 4338 C C . GLY A 1 266 ? -6.428 -14.096 22.718 1.00 14.25 1355 GLY A C 1
ATOM 4339 O O . GLY A 1 266 ? -6.469 -13.655 23.873 1.00 15.06 1355 GLY A O 1
ATOM 4343 N N . GLU A 1 267 ? -6.916 -13.416 21.686 1.00 14.70 1356 GLU A N 1
ATOM 4344 C CA . GLU A 1 267 ? -7.595 -12.146 21.906 1.00 14.63 1356 GLU A CA 1
ATOM 4345 C C . GLU A 1 267 ? -8.867 -12.356 22.704 1.00 13.22 1356 GLU A C 1
ATOM 4346 O O . GLU A 1 267 ? -9.190 -11.580 23.609 1.00 14.99 1356 GLU A O 1
ATOM 4358 N N . ARG A 1 268 ? -9.601 -13.427 22.397 1.00 13.94 1357 ARG A N 1
ATOM 4359 C CA A ARG A 1 268 ? -10.826 -13.693 23.131 0.56 13.70 1357 ARG A CA 1
ATOM 4360 C CA B ARG A 1 268 ? -10.827 -13.761 23.123 0.44 14.83 1357 ARG A CA 1
ATOM 4361 C C . ARG A 1 268 ? -10.532 -14.007 24.594 1.00 14.06 1357 ARG A C 1
ATOM 4362 O O . ARG A 1 268 ? -11.224 -13.490 25.491 1.00 14.86 1357 ARG A O 1
ATOM 4403 N N . THR A 1 269 ? -9.527 -14.824 24.866 1.00 15.11 1358 THR A N 1
ATOM 4404 C CA . THR A 1 269 ? -9.127 -15.055 26.252 1.00 15.68 1358 THR A CA 1
ATOM 4405 C C . THR A 1 269 ? -8.802 -13.745 26.958 1.00 15.45 1358 THR A C 1
ATOM 4406 O O . THR A 1 269 ? -9.212 -13.533 28.112 1.00 16.08 1358 THR A O 1
ATOM 4417 N N . GLY A 1 270 ? -8.066 -12.862 26.293 1.00 13.99 1359 GLY A N 1
ATOM 4418 C CA . GLY A 1 270 ? -7.717 -11.583 26.899 1.00 15.29 1359 GLY A CA 1
ATOM 4419 C C . GLY A 1 270 ? -8.922 -10.727 27.237 1.00 15.13 1359 GLY A C 1
ATOM 4420 O O . GLY A 1 270 ? -8.996 -10.126 28.318 1.00 16.57 1359 GLY A O 1
ATOM 4424 N N . LEU A 1 271 ? -9.865 -10.612 26.304 1.00 14.76 1360 LEU A N 1
ATOM 4425 C CA . LEU A 1 271 ? -11.036 -9.773 26.551 1.00 14.49 1360 LEU A CA 1
ATOM 4426 C C . LEU A 1 271 ? -11.927 -10.351 27.645 1.00 14.71 1360 LEU A C 1
ATOM 4427 O O . LEU A 1 271 ? -12.484 -9.598 28.463 1.00 16.39 1360 LEU A O 1
ATOM 4443 N N . ILE A 1 272 ? -12.113 -11.669 27.675 1.00 14.61 1361 ILE A N 1
ATOM 4444 C CA . ILE A 1 272 ? -12.960 -12.257 28.704 1.00 14.85 1361 ILE A CA 1
ATOM 4445 C C . ILE A 1 272 ? -12.264 -12.216 30.060 1.00 16.04 1361 ILE A C 1
ATOM 4446 O O . ILE A 1 272 ? -12.878 -11.905 31.090 1.00 16.77 1361 ILE A O 1
ATOM 4462 N N . ASP A 1 273 ? -10.982 -12.522 30.103 1.00 17.94 1362 ASP A N 1
ATOM 4463 C CA . ASP A 1 273 ? -10.328 -12.521 31.400 1.00 16.66 1362 ASP A CA 1
ATOM 4464 C C . ASP A 1 273 ? -10.347 -11.125 32.027 1.00 16.68 1362 ASP A C 1
ATOM 4465 O O . ASP A 1 273 ? -10.316 -10.993 33.252 1.00 16.14 1362 ASP A O 1
ATOM 4474 N N . GLU A 1 274 ? -10.369 -10.085 31.211 1.00 17.95 1363 GLU A N 1
ATOM 4475 C CA . GLU A 1 274 ? -10.375 -8.732 31.723 1.00 17.07 1363 GLU A CA 1
ATOM 4476 C C . GLU A 1 274 ? -11.476 -8.541 32.763 1.00 17.20 1363 GLU A C 1
ATOM 4477 O O . GLU A 1 274 ? -11.291 -7.813 33.740 1.00 18.07 1363 GLU A O 1
ATOM 4489 N N . VAL A 1 275 ? -12.617 -9.195 32.576 1.00 14.91 1364 VAL A N 1
ATOM 4490 C CA . VAL A 1 275 ? -13.769 -9.002 33.440 1.00 15.79 1364 VAL A CA 1
ATOM 4491 C C . VAL A 1 275 ? -14.038 -10.161 34.372 1.00 16.64 1364 VAL A C 1
ATOM 4492 O O . VAL A 1 275 ? -14.982 -10.065 35.181 1.00 18.80 1364 VAL A O 1
ATOM 4498 N N . CYS A 1 276 ? -13.231 -11.233 34.357 1.00 17.15 1365 CYS A N 1
ATOM 4499 C CA . CYS A 1 276 ? -13.437 -12.257 35.376 1.00 17.75 1365 CYS A CA 1
ATOM 4500 C C . CYS A 1 276 ? -12.201 -12.851 36.027 1.00 18.50 1365 CYS A C 1
ATOM 4501 O O . CYS A 1 276 ? -12.386 -13.655 36.936 1.00 21.21 1365 CYS A O 1
ATOM 4509 N N . THR A 1 277 ? -10.959 -12.535 35.617 1.00 17.00 1366 THR A N 1
ATOM 4510 C CA . THR A 1 277 ? -9.789 -13.169 36.226 1.00 17.70 1366 THR A CA 1
ATOM 4511 C C . THR A 1 277 ? -9.244 -12.404 37.424 1.00 17.46 1366 THR A C 1
ATOM 4512 O O . THR A 1 277 ? -8.491 -12.972 38.211 1.00 19.35 1366 THR A O 1
ATOM 4523 N N . PHE A 1 278 ? -9.635 -11.153 37.612 1.00 18.33 1367 PHE A N 1
ATOM 4524 C CA . PHE A 1 278 ? -9.215 -10.356 38.749 1.00 19.77 1367 PHE A CA 1
ATOM 4525 C C . PHE A 1 278 ? -10.278 -10.398 39.844 1.00 21.96 1367 PHE A C 1
ATOM 4526 O O . PHE A 1 278 ? -11.407 -10.839 39.637 1.00 22.98 1367 PHE A O 1
ATOM 4543 N N . ASN A 1 279 ? -9.905 -9.939 41.034 1.00 23.65 1368 ASN A N 1
ATOM 4544 C CA . ASN A 1 279 ? -10.839 -9.917 42.154 1.00 23.46 1368 ASN A CA 1
ATOM 4545 C C . ASN A 1 279 ? -11.463 -8.533 42.198 1.00 25.95 1368 ASN A C 1
ATOM 4546 O O . ASN A 1 279 ? -11.131 -7.684 43.029 1.00 31.46 1368 ASN A O 1
ATOM 4557 N N . ASP A 1 280 ? -12.381 -8.319 41.275 1.00 23.23 1369 ASP A N 1
ATOM 4558 C CA . ASP A 1 280 ? -13.163 -7.106 41.205 1.00 22.21 1369 ASP A CA 1
ATOM 4559 C C . ASP A 1 280 ? -14.593 -7.524 40.901 1.00 21.92 1369 ASP A C 1
ATOM 4560 O O . ASP A 1 280 ? -14.898 -8.710 40.735 1.00 26.47 1369 ASP A O 1
ATOM 4567 N N . ASN A 1 281 ? -15.471 -6.551 40.837 1.00 20.99 1370 ASN A N 1
ATOM 4568 C CA . ASN A 1 281 ? -16.879 -6.828 40.630 1.00 20.88 1370 ASN A CA 1
ATOM 4569 C C . ASN A 1 281 ? -17.342 -6.460 39.226 1.00 17.85 1370 ASN A C 1
ATOM 4570 O O . ASN A 1 281 ? -18.543 -6.266 39.008 1.00 18.15 1370 ASN A O 1
ATOM 4581 N N . ALA A 1 282 ? -16.416 -6.442 38.257 1.00 16.69 1371 ALA A N 1
ATOM 4582 C CA . ALA A 1 282 ? -16.791 -6.039 36.901 1.00 17.04 1371 ALA A CA 1
ATOM 4583 C C . ALA A 1 282 ? -17.900 -6.925 36.344 1.00 14.44 1371 ALA A C 1
ATOM 4584 O O . ALA A 1 282 ? -18.863 -6.436 35.747 1.00 14.78 1371 ALA A O 1
ATOM 4591 N N . LEU A 1 283 ? -17.756 -8.245 36.486 1.00 15.65 1372 LEU A N 1
ATOM 4592 C CA . LEU A 1 283 ? -18.744 -9.129 35.877 1.00 14.76 1372 LEU A CA 1
ATOM 4593 C C . LEU A 1 283 ? -20.104 -8.935 36.538 1.00 16.04 1372 LEU A C 1
ATOM 4594 O O . LEU A 1 283 ? -21.138 -8.957 35.857 1.00 16.16 1372 LEU A O 1
ATOM 4610 N N . HIS A 1 284 ? -20.116 -8.706 37.847 1.00 16.44 1373 HIS A N 1
ATOM 4611 C CA . HIS A 1 284 ? -21.380 -8.482 38.539 1.00 17.10 1373 HIS A CA 1
ATOM 4612 C C . HIS A 1 284 ? -22.063 -7.211 38.037 1.00 17.20 1373 HIS A C 1
ATOM 4613 O O . HIS A 1 284 ? -23.276 -7.201 37.774 1.00 17.44 1373 HIS A O 1
ATOM 4627 N N . VAL A 1 285 ? -21.298 -6.132 37.876 1.00 16.09 1374 VAL A N 1
ATOM 4628 C CA . VAL A 1 285 ? -21.855 -4.916 37.290 1.00 16.36 1374 VAL A CA 1
ATOM 4629 C C . VAL A 1 285 ? -22.429 -5.216 35.915 1.00 15.57 1374 VAL A C 1
ATOM 4630 O O . VAL A 1 285 ? -23.536 -4.776 35.561 1.00 15.40 1374 VAL A O 1
ATOM 4643 N N . MET A 1 286 ? -21.692 -5.975 35.109 1.00 14.09 1375 MET A N 1
ATOM 4644 C CA . MET A 1 286 ? -22.163 -6.276 33.761 1.00 13.79 1375 MET A CA 1
ATOM 4645 C C . MET A 1 286 ? -23.450 -7.092 33.777 1.00 14.31 1375 MET A C 1
ATOM 4646 O O . MET A 1 286 ? -24.371 -6.841 32.975 1.00 14.15 1375 MET A O 1
ATOM 4660 N N . MET A 1 287 ? -23.525 -8.090 34.652 1.00 13.94 1376 MET A N 1
ATOM 4661 C CA . MET A 1 287 ? -24.700 -8.956 34.684 1.00 15.28 1376 MET A CA 1
ATOM 4662 C C . MET A 1 287 ? -25.963 -8.179 34.963 1.00 15.89 1376 MET A C 1
ATOM 4663 O O . MET A 1 287 ? -27.036 -8.550 34.480 1.00 17.31 1376 MET A O 1
ATOM 4677 N N . LYS A 1 288 ? -25.868 -7.126 35.759 1.00 14.67 1377 LYS A N 1
ATOM 4678 C CA . LYS A 1 288 ? -27.039 -6.367 36.153 1.00 15.50 1377 LYS A CA 1
ATOM 4679 C C . LYS A 1 288 ? -27.390 -5.251 35.181 1.00 14.69 1377 LYS A C 1
ATOM 4680 O O . LYS A 1 288 ? -28.436 -4.611 35.353 1.00 15.59 1377 LYS A O 1
ATOM 4699 N N . ASP A 1 289 ? -26.544 -4.979 34.197 1.00 14.00 1378 ASP A N 1
ATOM 4700 C CA . ASP A 1 289 ? -26.741 -3.853 33.304 1.00 13.50 1378 ASP A CA 1
ATOM 4701 C C . ASP A 1 289 ? -27.657 -4.204 32.139 1.00 13.24 1378 ASP A C 1
ATOM 4702 O O . ASP A 1 289 ? -27.623 -5.316 31.608 1.00 13.10 1378 ASP A O 1
ATOM 4711 N N . GLN A 1 290 ? -28.413 -3.194 31.695 1.00 13.64 1379 GLN A N 1
ATOM 4712 C CA . GLN A 1 290 ? -29.406 -3.398 30.642 1.00 13.80 1379 GLN A CA 1
ATOM 4713 C C . GLN A 1 290 ? -28.780 -3.852 29.335 1.00 12.93 1379 GLN A C 1
ATOM 4714 O O . GLN A 1 290 ? -29.455 -4.511 28.541 1.00 13.78 1379 GLN A O 1
ATOM 4728 N N . TYR A 1 291 ? -27.529 -3.465 29.056 1.00 12.97 1380 TYR A N 1
ATOM 4729 C CA . TYR A 1 291 ? -26.846 -3.883 27.831 1.00 12.83 1380 TYR A CA 1
ATOM 4730 C C . TYR A 1 291 ? -25.771 -4.920 28.106 1.00 12.27 1380 TYR A C 1
ATOM 4731 O O . TYR A 1 291 ? -25.635 -5.894 27.355 1.00 12.84 1380 TYR A O 1
ATOM 4749 N N . ALA A 1 292 ? -24.996 -4.742 29.175 1.00 12.30 1381 ALA A N 1
ATOM 4750 C CA . ALA A 1 292 ? -23.868 -5.628 29.396 1.00 12.26 1381 ALA A CA 1
ATOM 4751 C C . ALA A 1 292 ? -24.304 -7.035 29.744 1.00 11.95 1381 ALA A C 1
ATOM 4752 O O . ALA A 1 292 ? -23.508 -7.972 29.585 1.00 12.41 1381 ALA A O 1
ATOM 4759 N N . ASN A 1 293 ? -25.543 -7.245 30.184 1.00 12.42 1382 ASN A N 1
ATOM 4760 C CA . ASN A 1 293 ? -25.949 -8.621 30.436 1.00 12.33 1382 ASN A CA 1
ATOM 4761 C C . ASN A 1 293 ? -25.901 -9.443 29.158 1.00 12.02 1382 ASN A C 1
ATOM 4762 O O . ASN A 1 293 ? -25.625 -10.641 29.193 1.00 13.04 1382 ASN A O 1
ATOM 4773 N N . TYR A 1 294 ? -26.156 -8.814 28.014 1.00 12.19 1383 TYR A N 1
ATOM 4774 C CA . TYR A 1 294 ? -26.034 -9.508 26.726 1.00 12.03 1383 TYR A CA 1
ATOM 4775 C C . TYR A 1 294 ? -24.584 -9.848 26.415 1.00 12.23 1383 TYR A C 1
ATOM 4776 O O . TYR A 1 294 ? -24.306 -10.894 25.814 1.00 12.89 1383 TYR A O 1
ATOM 4794 N N . VAL A 1 295 ? -23.657 -8.987 26.815 1.00 11.83 1384 VAL A N 1
ATOM 4795 C CA . VAL A 1 295 ? -22.242 -9.273 26.630 1.00 12.67 1384 VAL A CA 1
ATOM 4796 C C . VAL A 1 295 ? -21.829 -10.462 27.478 1.00 12.22 1384 VAL A C 1
ATOM 4797 O O . VAL A 1 295 ? -21.100 -11.347 27.005 1.00 12.72 1384 VAL A O 1
ATOM 4810 N N . VAL A 1 296 ? -22.270 -10.513 28.739 1.00 12.08 1385 VAL A N 1
ATOM 4811 C CA . VAL A 1 296 ? -21.948 -11.667 29.583 1.00 13.10 1385 VAL A CA 1
ATOM 4812 C C . VAL A 1 296 ? -22.471 -12.940 28.949 1.00 12.77 1385 VAL A C 1
ATOM 4813 O O . VAL A 1 296 ? -21.773 -13.956 28.906 1.00 13.08 1385 VAL A O 1
ATOM 4826 N N . GLN A 1 297 ? -23.708 -12.913 28.442 1.00 12.73 1386 GLN A N 1
ATOM 4827 C CA . GLN A 1 297 ? -24.261 -14.114 27.820 1.00 13.27 1386 GLN A CA 1
ATOM 4828 C C . GLN A 1 297 ? -23.452 -14.527 26.595 1.00 12.65 1386 GLN A C 1
ATOM 4829 O O . GLN A 1 297 ? -23.222 -15.715 26.368 1.00 13.71 1386 GLN A O 1
ATOM 4843 N N . LYS A 1 298 ? -23.020 -13.555 25.797 1.00 12.65 1387 LYS A N 1
ATOM 4844 C CA . LYS A 1 298 ? -22.198 -13.878 24.635 1.00 12.90 1387 LYS A CA 1
ATOM 4845 C C . LYS A 1 298 ? -20.868 -14.482 25.061 1.00 12.43 1387 LYS A C 1
ATOM 4846 O O . LYS A 1 298 ? -20.376 -15.418 24.435 1.00 13.56 1387 LYS A O 1
ATOM 4865 N N . MET A 1 299 ? -20.247 -13.911 26.094 1.00 12.71 1388 MET A N 1
ATOM 4866 C CA . MET A 1 299 ? -19.010 -14.475 26.612 1.00 12.85 1388 MET A CA 1
ATOM 4867 C C . MET A 1 299 ? -19.210 -15.908 27.065 1.00 13.96 1388 MET A C 1
ATOM 4868 O O . MET A 1 299 ? -18.351 -16.749 26.815 1.00 14.10 1388 MET A O 1
ATOM 4882 N N . ILE A 1 300 ? -20.323 -16.207 27.736 1.00 13.39 1389 ILE A N 1
ATOM 4883 C CA . ILE A 1 300 ? -20.609 -17.593 28.104 1.00 14.57 1389 ILE A CA 1
ATOM 4884 C C . ILE A 1 300 ? -20.641 -18.472 26.861 1.00 14.53 1389 ILE A C 1
ATOM 4885 O O . ILE A 1 300 ? -20.077 -19.562 26.832 1.00 16.45 1389 ILE A O 1
ATOM 4901 N N . ASP A 1 301 ? -21.275 -18.000 25.799 1.00 14.01 1390 ASP A N 1
ATOM 4902 C CA . ASP A 1 301 ? -21.439 -18.804 24.590 1.00 14.98 1390 ASP A CA 1
ATOM 4903 C C . ASP A 1 301 ? -20.122 -19.063 23.870 1.00 14.23 1390 ASP A C 1
ATOM 4904 O O . ASP A 1 301 ? -19.931 -20.140 23.308 1.00 15.85 1390 ASP A O 1
ATOM 4913 N N . VAL A 1 302 ? -19.216 -18.092 23.828 1.00 14.18 1391 VAL A N 1
ATOM 4914 C CA . VAL A 1 302 ? -17.999 -18.226 23.028 1.00 13.94 1391 VAL A CA 1
ATOM 4915 C C . VAL A 1 302 ? -16.792 -18.640 23.847 1.00 14.47 1391 VAL A C 1
ATOM 4916 O O . VAL A 1 302 ? -15.749 -18.973 23.266 1.00 15.27 1391 VAL A O 1
ATOM 4929 N N . SER A 1 303 ? -16.880 -18.628 25.178 1.00 15.16 1392 SER A N 1
ATOM 4930 C CA A SER A 1 303 ? -15.698 -18.952 25.957 0.44 16.84 1392 SER A CA 1
ATOM 4931 C CA B SER A 1 303 ? -15.756 -18.988 26.042 0.56 14.31 1392 SER A CA 1
ATOM 4932 C C . SER A 1 303 ? -15.314 -20.419 25.798 1.00 16.80 1392 SER A C 1
ATOM 4933 O O . SER A 1 303 ? -16.136 -21.331 25.835 1.00 17.57 1392 SER A O 1
ATOM 4948 N N . GLU A 1 304 ? -14.013 -20.635 25.658 1.00 16.48 1393 GLU A N 1
ATOM 4949 C CA . GLU A 1 304 ? -13.493 -21.977 25.742 1.00 16.90 1393 GLU A CA 1
ATOM 4950 C C . GLU A 1 304 ? -13.617 -22.459 27.190 1.00 16.99 1393 GLU A C 1
ATOM 4951 O O . GLU A 1 304 ? -13.824 -21.657 28.109 1.00 17.54 1393 GLU A O 1
ATOM 4963 N N . PRO A 1 305 ? -13.531 -23.757 27.418 1.00 19.29 1394 PRO A N 1
ATOM 4964 C CA . PRO A 1 305 ? -13.839 -24.274 28.758 1.00 19.72 1394 PRO A CA 1
ATOM 4965 C C . PRO A 1 305 ? -13.086 -23.619 29.917 1.00 22.58 1394 PRO A C 1
ATOM 4966 O O . PRO A 1 305 ? -13.688 -23.363 30.968 1.00 22.73 1394 PRO A O 1
ATOM 4977 N N . THR A 1 306 ? -11.790 -23.329 29.776 1.00 22.59 1395 THR A N 1
ATOM 4978 C CA . THR A 1 306 ? -11.074 -22.650 30.858 1.00 24.75 1395 THR A CA 1
ATOM 4979 C C . THR A 1 306 ? -11.741 -21.328 31.238 1.00 27.95 1395 THR A C 1
ATOM 4980 O O . THR A 1 306 ? -11.933 -21.029 32.423 1.00 25.57 1395 THR A O 1
ATOM 4991 N N . GLN A 1 307 ? -12.084 -20.511 30.248 1.00 20.59 1396 GLN A N 1
ATOM 4992 C CA . GLN A 1 307 ? -12.712 -19.232 30.545 1.00 22.25 1396 GLN A CA 1
ATOM 4993 C C . GLN A 1 307 ? -14.139 -19.411 31.037 1.00 19.01 1396 GLN A C 1
ATOM 4994 O O . GLN A 1 307 ? -14.606 -18.630 31.873 1.00 19.79 1396 GLN A O 1
ATOM 5008 N N . LEU A 1 308 ? -14.853 -20.418 30.526 1.00 17.91 1397 LEU A N 1
ATOM 5009 C CA . LEU A 1 308 ? -16.207 -20.643 31.012 1.00 18.21 1397 LEU A CA 1
ATOM 5010 C C . LEU A 1 308 ? -16.192 -20.953 32.497 1.00 19.50 1397 LEU A C 1
ATOM 5011 O O . LEU A 1 308 ? -17.005 -20.423 33.264 1.00 20.13 1397 LEU A O 1
ATOM 5027 N N . LYS A 1 309 ? -15.243 -21.777 32.925 1.00 20.92 1398 LYS A N 1
ATOM 5028 C CA . LYS A 1 309 ? -15.125 -22.090 34.342 1.00 21.94 1398 LYS A CA 1
ATOM 5029 C C . LYS A 1 309 ? -14.851 -20.837 35.157 1.00 23.54 1398 LYS A C 1
ATOM 5030 O O . LYS A 1 309 ? -15.431 -20.649 36.233 1.00 25.81 1398 LYS A O 1
ATOM 5049 N N . LYS A 1 310 ? -13.989 -19.950 34.656 1.00 23.87 1399 LYS A N 1
ATOM 5050 C CA . LYS A 1 310 ? -13.721 -18.700 35.364 1.00 24.05 1399 LYS A CA 1
ATOM 5051 C C . LYS A 1 310 ? -14.957 -17.818 35.448 1.00 25.77 1399 LYS A C 1
ATOM 5052 O O . LYS A 1 310 ? -15.213 -17.191 36.483 1.00 25.98 1399 LYS A O 1
ATOM 5071 N N . LEU A 1 311 ? -15.708 -17.699 34.354 1.00 20.10 1400 LEU A N 1
ATOM 5072 C CA . LEU A 1 311 ? -16.940 -16.923 34.410 1.00 19.90 1400 LEU A CA 1
ATOM 5073 C C . LEU A 1 311 ? -17.890 -17.512 35.438 1.00 20.05 1400 LEU A C 1
ATOM 5074 O O . LEU A 1 311 ? -18.491 -16.780 36.230 1.00 21.49 1400 LEU A O 1
ATOM 5090 N N . MET A 1 312 ? -18.073 -18.828 35.397 1.00 19.75 1401 MET A N 1
ATOM 5091 C CA . MET A 1 312 ? -19.024 -19.460 36.308 1.00 22.06 1401 MET A CA 1
ATOM 5092 C C . MET A 1 312 ? -18.636 -19.253 37.767 1.00 26.74 1401 MET A C 1
ATOM 5093 O O . MET A 1 312 ? -19.518 -19.144 38.624 1.00 26.23 1401 MET A O 1
ATOM 5107 N N . THR A 1 313 ? -17.336 -19.179 38.077 1.00 26.19 1402 THR A N 1
ATOM 5108 C CA . THR A 1 313 ? -16.928 -18.937 39.459 1.00 27.43 1402 THR A CA 1
ATOM 5109 C C . THR A 1 313 ? -17.313 -17.538 39.922 1.00 26.72 1402 THR A C 1
ATOM 5110 O O . THR A 1 313 ? -17.627 -17.356 41.107 1.00 29.16 1402 THR A O 1
ATOM 5121 N N . LYS A 1 314 ? -17.285 -16.543 39.025 1.00 24.08 1403 LYS A N 1
ATOM 5122 C CA . LYS A 1 314 ? -17.767 -15.211 39.369 1.00 24.59 1403 LYS A CA 1
ATOM 5123 C C . LYS A 1 314 ? -19.286 -15.175 39.462 1.00 30.36 1403 LYS A C 1
ATOM 5124 O O . LYS A 1 314 ? -19.833 -14.403 40.254 1.00 30.06 1403 LYS A O 1
ATOM 5143 N N . ILE A 1 315 ? -19.981 -15.981 38.655 1.00 22.66 1404 ILE A N 1
ATOM 5144 C CA . ILE A 1 315 ? -21.436 -15.892 38.567 1.00 22.21 1404 ILE A CA 1
ATOM 5145 C C . ILE A 1 315 ? -22.095 -16.603 39.735 1.00 23.17 1404 ILE A C 1
ATOM 5146 O O . ILE A 1 315 ? -23.024 -16.071 40.355 1.00 25.80 1404 ILE A O 1
ATOM 5162 N N . ARG A 1 316 ? -21.633 -17.810 40.054 1.00 24.77 1405 ARG A N 1
ATOM 5163 C CA . ARG A 1 316 ? -22.362 -18.659 40.996 1.00 27.20 1405 ARG A CA 1
ATOM 5164 C C . ARG A 1 316 ? -22.683 -17.986 42.324 1.00 28.68 1405 ARG A C 1
ATOM 5165 O O . ARG A 1 316 ? -23.822 -18.145 42.800 1.00 28.93 1405 ARG A O 1
ATOM 5186 N N . PRO A 1 317 ? -21.783 -17.237 42.963 1.00 27.25 1406 PRO A N 1
ATOM 5187 C CA . PRO A 1 317 ? -22.150 -16.599 44.242 1.00 33.24 1406 PRO A CA 1
ATOM 5188 C C . PRO A 1 317 ? -23.325 -15.635 44.135 1.00 29.64 1406 PRO A C 1
ATOM 5189 O O . PRO A 1 317 ? -23.995 -15.381 45.146 1.00 31.81 1406 PRO A O 1
ATOM 5200 N N . HIS A 1 318 ? -23.597 -15.097 42.947 1.00 28.97 1407 HIS A N 1
ATOM 5201 C CA . HIS A 1 318 ? -24.657 -14.115 42.737 1.00 27.65 1407 HIS A CA 1
ATOM 5202 C C . HIS A 1 318 ? -25.958 -14.740 42.245 1.00 26.32 1407 HIS A C 1
ATOM 5203 O O . HIS A 1 318 ? -26.957 -14.025 42.108 1.00 28.18 1407 HIS A O 1
ATOM 5217 N N . MET A 1 319 ? -25.974 -16.051 41.995 1.00 27.78 1408 MET A N 1
ATOM 5218 C CA . MET A 1 319 ? -27.095 -16.690 41.302 1.00 29.97 1408 MET A CA 1
ATOM 5219 C C . MET A 1 319 ? -28.423 -16.458 42.020 1.00 29.33 1408 MET A C 1
ATOM 5220 O O . MET A 1 319 ? -29.416 -16.060 41.401 1.00 33.33 1408 MET A O 1
ATOM 5234 N N . ALA A 1 320 ? -28.477 -16.725 43.322 1.00 30.63 1409 ALA A N 1
ATOM 5235 C CA . ALA A 1 320 ? -29.756 -16.596 44.013 1.00 29.55 1409 ALA A CA 1
ATOM 5236 C C . ALA A 1 320 ? -30.270 -15.166 43.938 1.00 30.87 1409 ALA A C 1
ATOM 5237 O O . ALA A 1 320 ? -31.456 -14.935 43.669 1.00 33.15 1409 ALA A O 1
ATOM 5244 N N . ALA A 1 321 ? -29.392 -14.191 44.148 1.00 28.36 1410 ALA A N 1
ATOM 5245 C CA . ALA A 1 321 ? -29.818 -12.797 44.124 1.00 31.85 1410 ALA A CA 1
ATOM 5246 C C . ALA A 1 321 ? -30.197 -12.331 42.720 1.00 26.06 1410 ALA A C 1
ATOM 5247 O O . ALA A 1 321 ? -31.071 -11.469 42.577 1.00 30.65 1410 ALA A O 1
ATOM 5254 N N . LEU A 1 322 ? -29.550 -12.863 41.676 1.00 26.24 1411 LEU A N 1
ATOM 5255 C CA . LEU A 1 322 ? -29.762 -12.346 40.324 1.00 22.96 1411 LEU A CA 1
ATOM 5256 C C . LEU A 1 322 ? -31.212 -12.461 39.883 1.00 24.27 1411 LEU A C 1
ATOM 5257 O O . LEU A 1 322 ? -31.660 -11.669 39.049 1.00 21.20 1411 LEU A O 1
ATOM 5273 N N . ARG A 1 323 ? -31.965 -13.429 40.418 1.00 26.47 1412 ARG A N 1
ATOM 5274 C CA . ARG A 1 323 ? -33.312 -13.650 39.900 1.00 25.63 1412 ARG A CA 1
ATOM 5275 C C . ARG A 1 323 ? -34.230 -12.460 40.144 1.00 28.60 1412 ARG A C 1
ATOM 5276 O O . ARG A 1 323 ? -35.235 -12.316 39.438 1.00 29.09 1412 ARG A O 1
ATOM 5297 N N . LYS A 1 324 ? -33.908 -11.584 41.096 1.00 24.49 1413 LYS A N 1
ATOM 5298 C CA . LYS A 1 324 ? -34.749 -10.419 41.323 1.00 23.71 1413 LYS A CA 1
ATOM 5299 C C . LYS A 1 324 ? -34.355 -9.204 40.494 1.00 23.89 1413 LYS A C 1
ATOM 5300 O O . LYS A 1 324 ? -35.131 -8.239 40.447 1.00 25.98 1413 LYS A O 1
ATOM 5319 N N . TYR A 1 325 ? -33.202 -9.226 39.828 1.00 20.96 1414 TYR A N 1
ATOM 5320 C CA . TYR A 1 325 ? -32.725 -8.058 39.105 1.00 20.24 1414 TYR A CA 1
ATOM 5321 C C . TYR A 1 325 ? -33.338 -7.995 37.714 1.00 19.30 1414 TYR A C 1
ATOM 5322 O O . TYR A 1 325 ? -33.480 -9.019 37.035 1.00 20.00 1414 TYR A O 1
ATOM 5340 N N . THR A 1 326 ? -33.723 -6.779 37.315 1.00 17.89 1415 THR A N 1
ATOM 5341 C CA . THR A 1 326 ? -34.446 -6.571 36.064 1.00 18.03 1415 THR A CA 1
ATOM 5342 C C . THR A 1 326 ? -33.727 -7.221 34.899 1.00 17.07 1415 THR A C 1
ATOM 5343 O O . THR A 1 326 ? -34.352 -7.894 34.074 1.00 19.08 1415 THR A O 1
ATOM 5354 N N . TYR A 1 327 ? -32.419 -6.998 34.796 1.00 16.34 1416 TYR A N 1
ATOM 5355 C CA . TYR A 1 327 ? -31.630 -7.549 33.704 1.00 15.72 1416 TYR A CA 1
ATOM 5356 C C . TYR A 1 327 ? -30.822 -8.752 34.139 1.00 16.05 1416 TYR A C 1
ATOM 5357 O O . TYR A 1 327 ? -30.662 -9.709 33.370 1.00 16.85 1416 TYR A O 1
ATOM 5375 N N . GLY A 1 328 ? -30.373 -8.757 35.390 1.00 16.68 1417 GLY A N 1
ATOM 5376 C CA . GLY A 1 328 ? -29.596 -9.874 35.891 1.00 18.13 1417 GLY A CA 1
ATOM 5377 C C . GLY A 1 328 ? -30.333 -11.199 35.857 1.00 17.63 1417 GLY A C 1
ATOM 5378 O O . GLY A 1 328 ? -29.710 -12.259 35.718 1.00 18.61 1417 GLY A O 1
ATOM 5382 N N . LYS A 1 329 ? -31.662 -11.170 35.982 1.00 18.28 1418 LYS A N 1
ATOM 5383 C CA . LYS A 1 329 ? -32.426 -12.410 35.977 1.00 19.39 1418 LYS A CA 1
ATOM 5384 C C . LYS A 1 329 ? -32.246 -13.180 34.679 1.00 18.35 1418 LYS A C 1
ATOM 5385 O O . LYS A 1 329 ? -32.446 -14.397 34.661 1.00 20.06 1418 LYS A O 1
ATOM 5404 N N . HIS A 1 330 ? -31.882 -12.505 33.588 1.00 17.11 1419 HIS A N 1
ATOM 5405 C CA . HIS A 1 330 ? -31.644 -13.196 32.322 1.00 17.33 1419 HIS A CA 1
ATOM 5406 C C . HIS A 1 330 ? -30.371 -14.026 32.329 1.00 18.26 1419 HIS A C 1
ATOM 5407 O O . HIS A 1 330 ? -30.270 -14.997 31.560 1.00 19.34 1419 HIS A O 1
ATOM 5421 N N . ILE A 1 331 ? -29.413 -13.711 33.200 1.00 17.92 1420 ILE A N 1
ATOM 5422 C CA . ILE A 1 331 ? -28.259 -14.585 33.374 1.00 18.37 1420 ILE A CA 1
ATOM 5423 C C . ILE A 1 331 ? -28.703 -15.895 34.002 1.00 20.50 1420 ILE A C 1
ATOM 5424 O O . ILE A 1 331 ? -28.346 -16.984 33.537 1.00 21.16 1420 ILE A O 1
ATOM 5440 N N . ASN A 1 332 ? -29.472 -15.809 35.091 1.00 21.09 1421 ASN A N 1
ATOM 5441 C CA . ASN A 1 332 ? -29.971 -17.021 35.725 1.00 24.12 1421 ASN A CA 1
ATOM 5442 C C . ASN A 1 332 ? -30.816 -17.828 34.754 1.00 24.78 1421 ASN A C 1
ATOM 5443 O O . ASN A 1 332 ? -30.715 -19.060 34.702 1.00 26.15 1421 ASN A O 1
ATOM 5454 N N . ALA A 1 333 ? -31.671 -17.157 33.987 1.00 22.69 1422 ALA A N 1
ATOM 5455 C CA . ALA A 1 333 ? -32.543 -17.872 33.065 1.00 27.05 1422 ALA A CA 1
ATOM 5456 C C . ALA A 1 333 ? -31.727 -18.661 32.056 1.00 24.37 1422 ALA A C 1
ATOM 5457 O O . ALA A 1 333 ? -32.055 -19.810 31.740 1.00 26.19 1422 ALA A O 1
ATOM 5464 N N . LYS A 1 334 ? -30.655 -18.061 31.540 1.00 22.97 1423 LYS A N 1
ATOM 5465 C CA . LYS A 1 334 ? -29.798 -18.761 30.587 1.00 22.64 1423 LYS A CA 1
ATOM 5466 C C . LYS A 1 334 ? -29.166 -19.993 31.219 1.00 23.87 1423 LYS A C 1
ATOM 5467 O O . LYS A 1 334 ? -29.148 -21.075 30.621 1.00 24.31 1423 LYS A O 1
ATOM 5486 N N . LEU A 1 335 ? -28.631 -19.850 32.427 1.00 24.72 1424 LEU A N 1
ATOM 5487 C CA . LEU A 1 335 ? -27.899 -20.944 33.045 1.00 24.71 1424 LEU A CA 1
ATOM 5488 C C . LEU A 1 335 ? -28.811 -22.036 33.579 1.00 27.78 1424 LEU A C 1
ATOM 5489 O O . LEU A 1 335 ? -28.348 -23.165 33.785 1.00 32.95 1424 LEU A O 1
ATOM 5505 N N . GLU A 1 336 ? -30.090 -21.744 33.781 1.00 27.39 1425 GLU A N 1
ATOM 5506 C CA . GLU A 1 336 ? -31.040 -22.732 34.264 1.00 32.03 1425 GLU A CA 1
ATOM 5507 C C . GLU A 1 336 ? -31.830 -23.393 33.141 1.00 37.03 1425 GLU A C 1
ATOM 5508 O O . GLU A 1 336 ? -32.619 -24.300 33.415 1.00 39.18 1425 GLU A O 1
ATOM 5520 N N . LYS A 1 337 ? -31.634 -22.976 31.894 1.00 39.79 1426 LYS A N 1
ATOM 5521 C CA . LYS A 1 337 ? -32.401 -23.520 30.773 1.00 54.32 1426 LYS A CA 1
ATOM 5522 C C . LYS A 1 337 ? -32.145 -25.015 30.610 1.00 60.61 1426 LYS A C 1
ATOM 5523 O O . LYS A 1 337 ? -31.027 -25.432 30.312 1.00 55.37 1426 LYS A O 1
#

B-factor: mean 29.04, std 14.86, range [11.47, 108.46]

Sequence (337 aa):
SGRSRLLEDFRNQRYPNLQLRDLANHIVEFSQDQHGSRFIQQKLERATAAEKQMVFSEILAAAYSSLMTDVFGNYVIQKFFEFGTPEQKNTLGMQVKGHVLQLALQMMYGCRVIQKALESISPEQQQEIVHELDGHVLKCVKDQNGNHVVQKCIECVDPVALLQFIINAFKGQVYSLSTHPYGCRVIQRILEHCTAEQTTPILDELLHEHTEQLIQDQYGNYVIQHVLEHGKQEDKSILINSSVRRGKVLVLSSQHKFASNVVEKCVTHATRGERRTGLIDEVCTFNDNALHVMMKDQYANYVVQKMIDVSSEPTQLKKLMTKIRPHMAALRKYTYGKHINAKLEK